Protein AF-W4S8S2-F1 (afdb_monomer)

Structure (mmCIF, N/CA/C/O backbon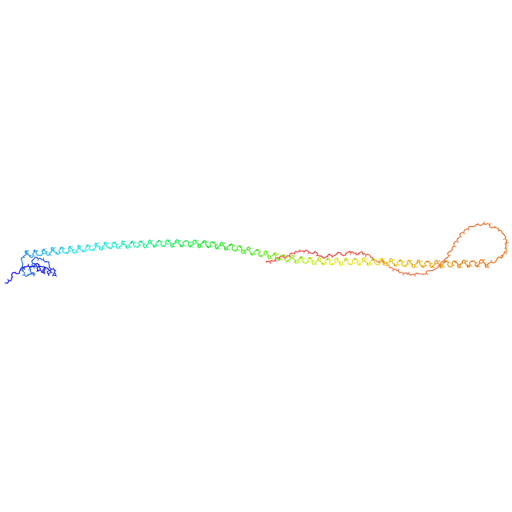e):
data_AF-W4S8S2-F1
#
_entry.id   AF-W4S8S2-F1
#
loop_
_atom_site.group_PDB
_atom_site.id
_atom_site.type_symbol
_atom_site.label_atom_id
_atom_site.label_alt_id
_atom_site.label_comp_id
_atom_site.label_asym_id
_atom_site.label_entity_id
_atom_site.label_seq_id
_atom_site.pdbx_PDB_ins_code
_atom_site.Cartn_x
_atom_site.Cartn_y
_atom_site.Cartn_z
_atom_site.occupancy
_atom_site.B_iso_or_equiv
_atom_site.auth_seq_id
_atom_site.auth_comp_id
_atom_site.auth_asym_id
_atom_site.auth_atom_id
_atom_site.pdbx_PDB_model_num
ATOM 1 N N . MET A 1 1 ? -62.530 -24.402 133.776 1.00 33.62 1 MET A N 1
ATOM 2 C CA . MET A 1 1 ? -61.976 -24.616 132.422 1.00 33.62 1 MET A CA 1
ATOM 3 C C . MET A 1 1 ? -62.414 -23.467 131.527 1.00 33.62 1 MET A C 1
ATOM 5 O O . MET A 1 1 ? -63.488 -22.922 131.748 1.00 33.62 1 MET A O 1
ATOM 9 N N . ALA A 1 2 ? -61.514 -23.018 130.655 1.00 34.41 2 ALA A N 1
ATOM 10 C CA . ALA A 1 2 ? -61.461 -21.675 130.083 1.00 34.41 2 ALA A CA 1
ATOM 11 C C . ALA A 1 2 ? -62.695 -21.259 129.261 1.00 34.41 2 ALA A C 1
ATOM 13 O O . ALA A 1 2 ? -63.230 -22.038 128.478 1.00 34.41 2 ALA A O 1
ATOM 14 N N . ARG A 1 3 ? -63.084 -19.981 129.378 1.00 45.19 3 ARG A N 1
ATOM 15 C CA . ARG A 1 3 ? -63.880 -19.296 128.353 1.00 45.19 3 ARG A CA 1
ATOM 16 C C . ARG A 1 3 ? -62.961 -19.041 127.155 1.00 45.19 3 ARG A C 1
ATOM 18 O O . ARG A 1 3 ? -62.321 -17.997 127.095 1.00 45.19 3 ARG A O 1
ATOM 25 N N . SER A 1 4 ? -62.844 -20.000 126.240 1.00 53.94 4 SER A N 1
ATOM 26 C CA . SER A 1 4 ? -62.180 -19.753 124.958 1.00 53.94 4 SER A CA 1
ATOM 27 C C . SER A 1 4 ? -63.087 -18.852 124.122 1.00 53.94 4 SER A C 1
ATOM 29 O O . SER A 1 4 ? -64.162 -19.270 123.686 1.00 53.94 4 SER A O 1
ATOM 31 N N . GLY A 1 5 ? -62.691 -17.592 123.947 1.00 61.53 5 GLY A N 1
ATOM 32 C CA . GLY A 1 5 ? -63.293 -16.731 122.937 1.00 61.53 5 GLY A CA 1
ATOM 33 C C . GLY A 1 5 ? -63.101 -17.366 121.561 1.00 61.53 5 GLY A C 1
ATOM 34 O O . GLY A 1 5 ? -62.041 -17.908 121.274 1.00 61.53 5 GLY A O 1
ATOM 35 N N . LEU A 1 6 ? -64.144 -17.345 120.739 1.00 70.62 6 LEU A N 1
ATOM 36 C CA . LEU A 1 6 ? -64.081 -17.811 119.359 1.00 70.62 6 LEU A CA 1
ATOM 37 C C . LEU A 1 6 ? -63.239 -16.818 118.541 1.00 70.62 6 LEU A C 1
ATOM 39 O O . LEU A 1 6 ? -63.617 -15.646 118.454 1.00 70.62 6 LEU A O 1
ATOM 43 N N . TYR A 1 7 ? -62.131 -17.260 117.945 1.00 77.81 7 TYR A N 1
ATOM 44 C CA . TYR A 1 7 ? -61.282 -16.400 117.117 1.00 77.81 7 TYR A CA 1
ATOM 45 C C . TYR A 1 7 ? -61.660 -16.500 115.633 1.00 77.81 7 TYR A C 1
ATOM 47 O O . TYR A 1 7 ? -62.092 -17.544 115.143 1.00 77.81 7 TYR A O 1
ATOM 55 N N . LYS A 1 8 ? -61.459 -15.405 114.888 1.00 76.31 8 LYS A N 1
ATOM 56 C CA . LYS A 1 8 ? -61.712 -15.327 113.435 1.00 76.31 8 LYS A CA 1
ATOM 57 C C . LYS A 1 8 ? -60.953 -16.414 112.650 1.00 76.31 8 LYS A C 1
ATOM 59 O O . LYS A 1 8 ? -61.497 -16.971 111.702 1.00 76.31 8 LYS A O 1
ATOM 64 N N . SER A 1 9 ? -59.751 -16.782 113.100 1.00 77.38 9 SER A N 1
ATOM 65 C CA . SER A 1 9 ? -58.921 -17.853 112.524 1.00 77.38 9 SER A CA 1
ATOM 66 C C . SER A 1 9 ? -59.546 -19.248 112.618 1.00 77.38 9 SER A C 1
ATOM 68 O O . SER A 1 9 ? -59.356 -20.069 111.721 1.00 77.38 9 SER A O 1
ATOM 70 N N . ASP A 1 10 ? -60.302 -19.525 113.683 1.00 80.31 10 ASP A N 1
ATOM 71 C CA . ASP A 1 10 ? -60.950 -20.825 113.881 1.00 80.31 10 ASP A CA 1
ATOM 72 C C . ASP A 1 10 ? -62.139 -20.966 112.926 1.00 80.31 10 ASP A C 1
ATOM 74 O O . ASP A 1 10 ? -62.288 -21.985 112.249 1.00 80.31 10 ASP A O 1
ATOM 78 N N . VAL A 1 11 ? -62.929 -19.893 112.790 1.00 78.94 11 VAL A N 1
ATOM 79 C CA . VAL A 1 11 ? -64.030 -19.789 111.818 1.00 78.94 11 VAL A CA 1
ATOM 80 C C . VAL A 1 11 ? -63.516 -19.934 110.385 1.00 78.94 11 VAL A C 1
ATOM 82 O O . VAL A 1 11 ? -64.125 -20.650 109.591 1.00 78.94 11 VAL A O 1
ATOM 85 N N . GLN A 1 12 ? -62.369 -19.327 110.071 1.00 81.00 12 GLN A N 1
ATOM 86 C CA . GLN A 1 12 ? -61.712 -19.450 108.771 1.00 81.00 12 GLN A CA 1
ATOM 87 C C . GLN A 1 12 ? -61.287 -20.897 108.480 1.00 81.00 12 GLN A C 1
ATOM 89 O O . GLN A 1 12 ? -61.665 -21.449 107.452 1.00 81.00 12 GLN A O 1
ATOM 94 N N . ARG A 1 13 ? -60.606 -21.566 109.420 1.00 79.69 13 ARG A N 1
ATOM 95 C CA . ARG A 1 13 ? -60.172 -22.966 109.259 1.00 79.69 13 ARG A CA 1
ATOM 96 C C . ARG A 1 13 ? -61.349 -23.931 109.080 1.00 79.69 13 ARG A C 1
ATOM 98 O O . ARG A 1 13 ? -61.281 -24.839 108.249 1.00 79.69 13 ARG A O 1
ATOM 105 N N . ALA A 1 14 ? -62.427 -23.741 109.842 1.00 78.44 14 ALA A N 1
ATOM 106 C CA . ALA A 1 14 ? -63.641 -24.548 109.729 1.00 78.44 14 ALA A CA 1
ATOM 107 C C . ALA A 1 14 ? -64.356 -24.327 108.386 1.00 78.44 14 ALA A C 1
ATOM 109 O O . ALA A 1 14 ? -64.776 -25.290 107.743 1.00 78.44 14 ALA A O 1
ATOM 110 N N . ARG A 1 15 ? -64.441 -23.074 107.923 1.00 79.62 15 ARG A N 1
ATOM 111 C CA . ARG A 1 15 ? -64.980 -22.716 106.603 1.00 79.62 15 ARG A CA 1
ATOM 112 C C . ARG A 1 15 ? -64.158 -23.330 105.468 1.00 79.62 15 ARG A C 1
ATOM 114 O O . ARG A 1 15 ? -64.736 -23.928 104.563 1.00 79.62 15 ARG A O 1
ATOM 121 N N . ASP A 1 16 ? -62.834 -23.222 105.529 1.00 79.25 16 ASP A N 1
ATOM 122 C CA . ASP A 1 16 ? -61.930 -23.719 104.487 1.00 79.25 16 ASP A CA 1
ATOM 123 C C . ASP A 1 16 ? -61.952 -25.257 104.423 1.00 79.25 16 ASP A C 1
ATOM 125 O O . ASP A 1 16 ? -61.969 -25.833 103.337 1.00 79.25 16 ASP A O 1
ATOM 129 N N . SER A 1 17 ? -62.085 -25.929 105.575 1.00 79.81 17 SER A N 1
ATOM 130 C CA . SER A 1 17 ? -62.281 -27.387 105.652 1.00 79.81 17 SER A CA 1
ATOM 131 C C . SER A 1 17 ? -63.615 -27.830 105.035 1.00 79.81 17 SER A C 1
ATOM 133 O O . SER A 1 17 ? -63.673 -28.831 104.319 1.00 79.81 17 SER A O 1
ATOM 135 N N . LEU A 1 18 ? -64.699 -27.076 105.262 1.00 80.00 18 LEU A N 1
ATOM 136 C CA . LEU A 1 18 ? -66.011 -27.351 104.659 1.00 80.00 18 LEU A CA 1
ATOM 137 C C . LEU A 1 18 ? -66.007 -27.125 103.142 1.00 80.00 18 LEU A C 1
ATOM 139 O O . LEU A 1 18 ? -66.531 -27.966 102.408 1.00 80.00 18 LEU A O 1
ATOM 143 N N . ARG A 1 19 ? -65.348 -26.055 102.677 1.00 80.50 19 ARG A N 1
ATOM 144 C CA . ARG A 1 19 ? -65.125 -25.779 101.250 1.00 80.50 19 ARG A CA 1
ATOM 145 C C . ARG A 1 19 ? -64.294 -26.869 100.571 1.00 80.50 19 ARG A C 1
ATOM 147 O O . ARG A 1 19 ? -64.687 -27.330 99.505 1.00 80.50 19 ARG A O 1
ATOM 154 N N . ALA A 1 20 ? -63.211 -27.335 101.196 1.00 76.44 20 ALA A N 1
ATOM 155 C CA . ALA A 1 20 ? -62.390 -28.436 100.677 1.00 76.44 20 ALA A CA 1
ATOM 156 C C . ALA A 1 20 ? -63.161 -29.769 100.591 1.00 76.44 20 ALA A C 1
ATOM 158 O O . ALA A 1 20 ? -62.872 -30.600 99.736 1.00 76.44 20 ALA A O 1
ATOM 159 N N . THR A 1 21 ? -64.181 -29.950 101.439 1.00 76.56 21 THR A N 1
ATOM 160 C CA . THR A 1 21 ? -65.088 -31.115 101.429 1.00 76.56 21 THR A CA 1
ATOM 161 C C . THR A 1 21 ? -66.291 -30.922 100.480 1.00 76.56 21 THR A C 1
ATOM 163 O O . THR A 1 21 ? -67.182 -31.768 100.428 1.00 76.56 21 THR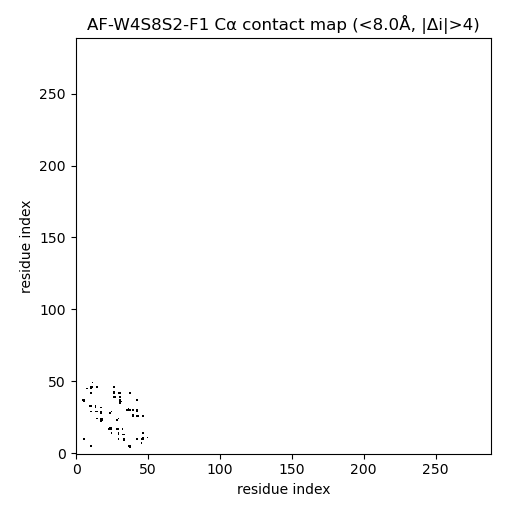 A O 1
ATOM 166 N N . GLY A 1 22 ? -66.360 -29.805 99.742 1.00 70.50 22 GLY A N 1
ATOM 167 C CA . GLY A 1 22 ? -67.425 -29.508 98.774 1.00 70.50 22 GLY A CA 1
ATOM 168 C C . GLY A 1 22 ? -68.784 -29.130 99.382 1.00 70.50 22 GLY A C 1
ATOM 169 O O . GLY A 1 22 ? -69.789 -29.133 98.674 1.00 70.50 22 GLY A O 1
ATOM 170 N N . LYS A 1 23 ? -68.854 -28.818 100.685 1.00 74.12 23 LYS A N 1
ATOM 171 C CA . LYS A 1 23 ? -70.094 -28.407 101.372 1.00 74.12 23 LYS A CA 1
ATOM 172 C C . LYS A 1 23 ? -70.160 -26.881 101.485 1.00 74.12 23 LYS A C 1
ATOM 174 O O . LYS A 1 23 ? -69.178 -26.248 101.865 1.00 74.12 23 LYS A O 1
ATOM 179 N N . ASN A 1 24 ? -71.329 -26.289 101.218 1.00 70.75 24 ASN A N 1
ATOM 180 C CA . ASN A 1 24 ? -71.513 -24.840 101.345 1.00 70.75 24 ASN A CA 1
ATOM 181 C C . ASN A 1 24 ? -71.352 -24.395 102.812 1.00 70.75 24 ASN A C 1
ATOM 183 O O . ASN A 1 24 ? -72.025 -24.950 103.689 1.00 70.75 24 ASN A O 1
ATOM 187 N N . PRO A 1 25 ? -70.493 -23.398 103.100 1.00 73.94 25 PRO A N 1
ATOM 188 C CA . PRO A 1 25 ? -70.229 -22.939 104.457 1.00 73.94 25 PRO A CA 1
ATOM 189 C C . PRO A 1 25 ? -71.396 -22.089 104.984 1.00 73.94 25 PRO A C 1
ATOM 191 O O . PRO A 1 25 ? -71.345 -20.866 105.001 1.00 73.94 25 PRO A O 1
ATOM 194 N N . SER A 1 26 ? -72.478 -22.734 105.420 1.00 77.94 26 SER A N 1
ATOM 195 C CA . SER A 1 26 ? -73.545 -22.058 106.163 1.00 77.94 26 SER A CA 1
ATOM 196 C C . SER A 1 26 ? -73.148 -21.872 107.632 1.00 77.94 26 SER A C 1
ATOM 198 O O . SER A 1 26 ? -72.334 -22.624 108.172 1.00 77.94 26 SER A O 1
ATOM 200 N N . VAL A 1 27 ? -73.746 -20.889 108.312 1.00 74.75 27 VAL A N 1
ATOM 201 C CA . VAL A 1 27 ? -73.443 -20.580 109.725 1.00 74.75 27 VAL A CA 1
ATOM 202 C C . VAL A 1 27 ? -73.592 -21.806 110.630 1.00 74.75 27 VAL A C 1
ATOM 204 O O . VAL A 1 27 ? -72.782 -22.0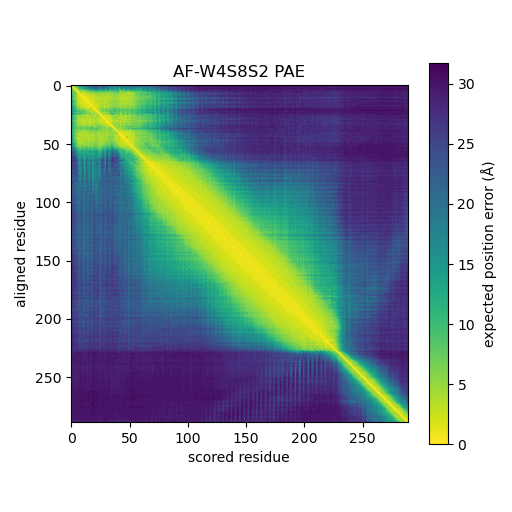20 111.530 1.00 74.75 27 VAL A O 1
ATOM 207 N N . ASP A 1 28 ? -74.605 -22.634 110.372 1.00 73.50 28 ASP A N 1
ATOM 208 C CA . ASP A 1 28 ? -74.855 -23.846 111.149 1.00 73.50 28 ASP A CA 1
ATOM 209 C C . ASP A 1 28 ? -73.848 -24.960 110.797 1.00 73.50 28 ASP A C 1
ATOM 211 O O . ASP A 1 28 ? -73.386 -25.660 111.695 1.00 73.50 28 ASP A O 1
ATOM 215 N N . ALA A 1 29 ? -73.413 -25.072 109.535 1.00 77.62 29 ALA A N 1
ATOM 216 C CA . ALA A 1 29 ? -72.375 -26.026 109.128 1.00 77.62 29 ALA A CA 1
ATOM 217 C C . ALA A 1 29 ? -71.006 -25.694 109.747 1.00 77.62 29 ALA A C 1
ATOM 219 O O . ALA A 1 29 ? -70.318 -26.580 110.256 1.00 77.62 29 ALA A O 1
ATOM 220 N N . VAL A 1 30 ? -70.638 -24.411 109.767 1.00 78.31 30 VAL A N 1
ATOM 221 C CA . VAL A 1 30 ? -69.389 -23.918 110.370 1.00 78.31 30 VAL A CA 1
ATOM 222 C C . VAL A 1 30 ? -69.421 -24.085 111.889 1.00 78.31 30 VAL A C 1
ATOM 224 O O . VAL A 1 30 ? -68.439 -24.520 112.483 1.00 78.31 30 VAL A O 1
ATOM 227 N N . ARG A 1 31 ? -70.573 -23.851 112.525 1.00 76.81 31 ARG A N 1
ATOM 228 C CA . ARG A 1 31 ? -70.773 -24.103 113.958 1.00 76.81 31 ARG A CA 1
ATOM 229 C C . ARG A 1 31 ? -70.641 -25.586 114.327 1.00 76.81 31 ARG A C 1
ATOM 231 O O . ARG A 1 31 ? -70.053 -25.894 115.362 1.00 76.81 31 ARG A O 1
ATOM 238 N N . VAL A 1 32 ? -71.153 -26.499 113.497 1.00 77.69 32 VAL A N 1
ATOM 239 C CA . VAL A 1 32 ? -70.985 -27.952 113.693 1.00 77.69 32 VAL A CA 1
ATOM 240 C C . VAL A 1 32 ? -69.515 -28.354 113.545 1.00 77.69 32 VAL A C 1
ATOM 242 O O . VAL A 1 32 ? -69.003 -29.089 114.386 1.00 77.69 32 VAL A O 1
ATOM 245 N N . ALA A 1 33 ? -68.812 -27.817 112.544 1.00 75.69 33 ALA A N 1
ATOM 246 C CA . ALA A 1 33 ? -67.380 -28.057 112.344 1.00 75.69 33 ALA A CA 1
ATOM 247 C C . ALA A 1 33 ? -66.503 -27.505 113.489 1.00 75.69 33 ALA A C 1
ATOM 249 O O . ALA A 1 33 ? -65.442 -28.054 113.769 1.00 75.69 33 ALA A O 1
ATOM 250 N N . LEU A 1 34 ? -66.970 -26.464 114.188 1.00 75.38 34 LEU A N 1
ATOM 251 C CA . LEU A 1 34 ? -66.343 -25.877 115.38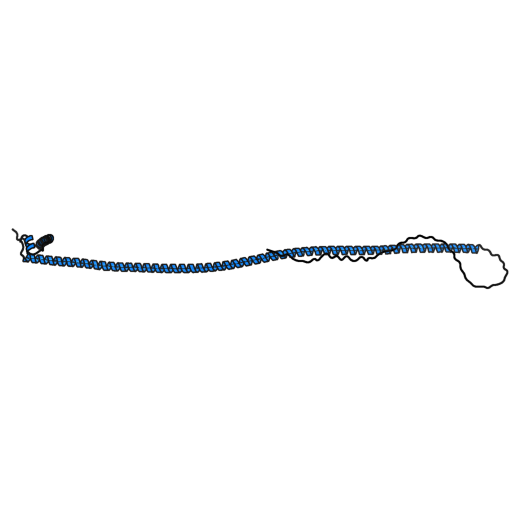2 1.00 75.38 34 LEU A CA 1
ATOM 252 C C . LEU A 1 34 ? -66.769 -26.555 116.700 1.00 75.38 34 LEU A C 1
ATOM 254 O O . LEU A 1 34 ? -66.467 -26.056 117.786 1.00 75.38 34 LEU A O 1
ATOM 258 N N . GLY A 1 35 ? -67.501 -27.672 116.640 1.00 75.56 35 GLY A N 1
ATOM 259 C CA . GLY A 1 35 ? -67.920 -28.420 117.829 1.00 75.56 35 GLY A CA 1
ATOM 260 C C . GLY A 1 35 ? -69.027 -27.739 118.642 1.00 75.56 35 GLY A C 1
ATOM 261 O O . GLY A 1 35 ? -69.018 -27.808 119.867 1.00 75.56 35 GLY A O 1
ATOM 262 N N . ASN A 1 36 ? -69.982 -27.072 117.977 1.00 73.31 36 ASN A N 1
ATOM 263 C CA . ASN A 1 36 ? -71.091 -26.316 118.584 1.00 73.31 36 ASN A CA 1
ATOM 264 C C . ASN A 1 36 ? -70.672 -25.114 119.447 1.00 73.31 36 ASN A C 1
ATOM 266 O O . ASN A 1 36 ? -71.461 -24.626 120.259 1.00 73.31 36 ASN A O 1
ATOM 270 N N . THR A 1 37 ? -69.464 -24.596 119.236 1.00 66.81 37 THR A N 1
ATOM 271 C CA . THR A 1 37 ? -68.944 -23.428 119.950 1.00 66.81 37 THR A CA 1
ATOM 272 C C . THR A 1 37 ? -69.150 -22.139 119.147 1.00 66.81 37 THR A C 1
ATOM 274 O O . THR A 1 37 ? -69.083 -22.131 117.920 1.00 66.81 37 THR A O 1
ATOM 277 N N . GLY A 1 38 ? -69.437 -21.037 119.849 1.00 67.31 38 GLY A N 1
ATOM 278 C CA . GLY A 1 38 ? -69.713 -19.727 119.249 1.00 67.31 38 GLY A CA 1
ATOM 279 C C . GLY A 1 38 ? -71.201 -19.440 119.015 1.00 67.31 38 GLY A C 1
ATOM 280 O O . GLY A 1 38 ? -71.998 -20.321 118.692 1.00 67.31 38 GLY A O 1
ATOM 281 N N . SER A 1 39 ? -71.597 -18.178 119.191 1.00 72.88 39 SER A N 1
ATOM 282 C CA . SER A 1 39 ? -72.956 -17.732 118.880 1.00 72.88 39 SER A CA 1
ATOM 283 C C . SER A 1 39 ? -73.138 -17.607 117.363 1.00 72.88 39 SER A C 1
ATOM 285 O O . SER A 1 39 ? -72.230 -17.206 116.630 1.00 72.88 39 SER A O 1
ATOM 287 N N . LYS A 1 40 ? -74.349 -17.920 116.886 1.00 74.19 40 LYS A N 1
ATOM 288 C CA . LYS A 1 40 ? -74.725 -17.837 115.464 1.00 74.19 40 LYS A CA 1
ATOM 289 C C . LYS A 1 40 ? -74.440 -16.446 114.872 1.00 74.19 40 LYS A C 1
ATOM 291 O O . LYS A 1 40 ? -74.020 -16.339 113.727 1.00 74.19 40 LYS A O 1
ATOM 296 N N . THR A 1 41 ? -74.594 -15.391 115.673 1.00 74.56 41 THR A N 1
ATOM 297 C CA . THR A 1 41 ? -74.328 -13.996 115.290 1.00 74.56 41 THR A CA 1
ATOM 298 C C . THR A 1 41 ? -72.838 -13.691 115.135 1.00 74.56 41 THR A C 1
ATOM 300 O O . THR A 1 41 ? -72.455 -13.022 114.179 1.00 74.56 41 THR A O 1
ATOM 303 N N . THR A 1 42 ? -71.979 -14.211 116.017 1.00 76.38 42 THR A N 1
ATOM 304 C CA . THR A 1 42 ? -70.524 -14.011 115.931 1.00 76.38 42 THR A CA 1
ATOM 305 C C . THR A 1 42 ? -69.914 -14.799 114.770 1.00 76.38 42 THR A C 1
ATOM 307 O O . THR A 1 42 ? -69.064 -14.263 114.063 1.00 76.38 42 THR A O 1
ATOM 310 N N . ILE A 1 43 ? -70.389 -16.024 114.514 1.00 78.75 43 ILE A N 1
ATOM 311 C CA . ILE A 1 43 ? -69.963 -16.836 113.360 1.00 78.75 43 ILE A CA 1
ATOM 312 C C . ILE A 1 43 ? -70.416 -16.185 112.047 1.00 78.75 43 ILE A C 1
ATOM 314 O O . ILE A 1 43 ? -69.610 -16.055 111.134 1.00 78.75 43 ILE A O 1
ATOM 318 N N . HIS A 1 44 ? -71.666 -15.714 111.956 1.00 79.44 44 HIS A N 1
ATOM 319 C CA . HIS A 1 44 ? -72.157 -15.003 110.769 1.00 79.44 44 HIS A CA 1
ATOM 320 C C . HIS A 1 44 ? -71.379 -13.706 110.510 1.00 79.44 44 HIS A C 1
ATOM 322 O O . HIS A 1 44 ? -71.072 -13.394 109.364 1.00 79.44 44 HIS A O 1
ATOM 328 N N . ARG A 1 45 ? -71.035 -12.951 111.563 1.00 79.94 45 ARG A N 1
ATOM 329 C CA . ARG A 1 45 ? -70.205 -11.747 111.433 1.00 79.94 45 ARG A CA 1
ATOM 330 C C . ARG A 1 45 ? -68.826 -12.083 110.858 1.00 79.94 45 ARG A C 1
ATOM 332 O O . ARG A 1 45 ? -68.436 -11.481 109.868 1.00 79.94 45 ARG A O 1
ATOM 339 N N . TYR A 1 46 ? -68.127 -13.069 111.426 1.00 80.19 46 TYR A N 1
ATOM 340 C CA . TYR A 1 46 ? -66.797 -13.453 110.942 1.00 80.19 46 TYR A CA 1
ATOM 341 C C . TYR A 1 46 ? -66.816 -14.116 109.558 1.00 80.19 46 TYR A C 1
ATOM 343 O O . TYR A 1 46 ? -65.894 -13.888 108.784 1.00 80.19 46 TYR A O 1
ATOM 351 N N . LEU A 1 47 ? -67.852 -14.888 109.207 1.00 78.75 47 LEU A N 1
ATOM 352 C CA . LEU A 1 47 ? -68.012 -15.429 107.851 1.00 78.75 47 LEU A CA 1
ATOM 353 C C . LEU A 1 47 ? -68.209 -14.320 106.818 1.00 78.75 47 LEU A C 1
ATOM 355 O O . LEU A 1 47 ? -67.548 -14.345 105.786 1.00 78.75 47 LEU A O 1
ATOM 359 N N . ARG A 1 48 ? -69.045 -13.323 107.130 1.00 78.88 48 ARG A N 1
ATOM 360 C CA . ARG A 1 48 ? -69.264 -12.163 106.262 1.00 78.88 48 ARG A CA 1
ATOM 361 C C . ARG A 1 48 ? -67.994 -11.325 106.088 1.00 78.88 48 ARG A C 1
ATOM 363 O O . ARG A 1 48 ? -67.659 -10.975 104.966 1.00 78.88 48 ARG A O 1
ATOM 370 N N . GLU A 1 49 ? -67.252 -11.069 107.166 1.00 80.12 49 GLU A N 1
ATOM 371 C CA . GLU A 1 49 ? -65.959 -10.366 107.096 1.00 80.12 49 GLU A CA 1
ATOM 372 C C . GLU A 1 49 ? -64.929 -11.127 106.237 1.00 80.12 49 GLU A C 1
ATOM 374 O O . GLU A 1 49 ? -64.194 -10.514 105.470 1.00 80.12 49 GLU A O 1
ATOM 379 N N . LEU A 1 50 ? -64.880 -12.462 106.328 1.00 78.50 50 LEU A N 1
ATOM 380 C CA . LEU A 1 50 ? -63.967 -13.286 105.526 1.00 78.50 50 LEU A CA 1
ATOM 381 C C . LEU A 1 50 ? -64.401 -13.413 104.051 1.00 78.50 50 LEU A C 1
ATOM 383 O O . LEU A 1 50 ? -63.553 -13.602 103.181 1.00 78.50 50 LEU A O 1
ATOM 387 N N . GLU A 1 51 ? -65.702 -13.352 103.757 1.00 73.75 51 GLU A N 1
ATOM 388 C CA . GLU A 1 51 ? -66.235 -13.287 102.386 1.00 73.75 51 GLU A CA 1
ATOM 389 C C . GLU A 1 51 ? -65.956 -11.923 101.736 1.00 73.75 51 GLU A C 1
ATOM 391 O O . GLU A 1 51 ? -65.569 -11.868 100.568 1.00 73.75 51 GLU A O 1
ATOM 396 N N . GLU A 1 52 ? -66.087 -10.832 102.495 1.00 74.38 52 GLU A N 1
ATOM 397 C CA . GLU A 1 52 ? -65.755 -9.474 102.049 1.00 74.38 52 GLU A CA 1
ATOM 398 C C . GLU A 1 52 ? -64.239 -9.327 101.781 1.00 74.38 52 GLU A C 1
ATOM 400 O O . GLU A 1 52 ? -63.856 -8.784 100.743 1.00 74.38 52 GLU A O 1
ATOM 405 N N . GLU A 1 53 ? -63.371 -9.894 102.631 1.00 70.19 53 GLU A N 1
ATOM 406 C CA . GLU A 1 53 ? -61.907 -9.921 102.430 1.00 70.19 53 GLU A CA 1
ATOM 407 C C . GLU A 1 53 ? -61.476 -10.783 101.223 1.00 70.19 53 GLU A C 1
ATOM 409 O O . GLU A 1 53 ? -60.580 -10.394 100.468 1.00 70.19 53 GLU A O 1
ATOM 414 N N . GLU A 1 54 ? -62.119 -11.933 100.982 1.00 67.25 54 GLU A N 1
ATOM 415 C CA . GLU A 1 54 ? -61.846 -12.767 99.800 1.00 67.25 54 GLU A CA 1
ATOM 416 C C . GLU A 1 54 ? -62.350 -12.136 98.498 1.00 67.25 54 GLU A C 1
ATOM 418 O O . GLU A 1 54 ? -61.633 -12.161 97.496 1.00 67.25 54 GLU A O 1
ATOM 423 N N . GLY A 1 55 ? -63.547 -11.542 98.500 1.00 61.56 55 GLY A N 1
ATOM 424 C CA . GLY A 1 55 ? -64.095 -10.830 97.342 1.00 61.56 55 GLY A CA 1
ATOM 425 C C . GLY A 1 55 ? -63.230 -9.633 96.938 1.00 61.56 55 GLY A C 1
ATOM 426 O O . GLY A 1 55 ? -62.961 -9.430 95.751 1.00 61.56 55 GLY A O 1
ATOM 427 N N . GLN A 1 56 ? -62.707 -8.895 97.921 1.00 62.81 56 GLN A N 1
ATOM 428 C CA . GLN A 1 56 ? -61.745 -7.812 97.697 1.00 62.81 56 GLN A CA 1
ATOM 429 C C . GLN A 1 56 ? -60.377 -8.335 97.229 1.00 62.81 56 GLN A C 1
ATOM 431 O O . GLN A 1 56 ? -59.778 -7.756 96.322 1.00 62.81 56 GLN A O 1
ATOM 436 N N . GLY A 1 57 ? -59.893 -9.455 97.776 1.00 61.12 57 GLY A N 1
ATOM 437 C CA . GLY A 1 57 ? -58.625 -10.072 97.376 1.00 61.12 57 GLY A CA 1
ATOM 438 C C . GLY A 1 57 ? -58.630 -10.664 95.960 1.00 61.12 57 GLY A C 1
ATOM 439 O O . GLY A 1 57 ? -57.625 -10.571 95.254 1.00 61.12 57 GLY A O 1
ATOM 440 N N . VAL A 1 58 ? -59.747 -11.250 95.513 1.00 61.94 58 VAL A N 1
ATOM 441 C CA . VAL A 1 58 ? -59.911 -11.761 94.138 1.00 61.94 58 VAL A CA 1
ATOM 442 C C . VAL A 1 58 ? -60.082 -10.606 93.149 1.00 61.94 58 VAL A C 1
ATOM 444 O O . VAL A 1 58 ? -59.436 -10.616 92.104 1.00 61.94 58 VAL A O 1
ATOM 447 N N . GLY A 1 59 ? -60.855 -9.572 93.500 1.00 65.25 59 GLY A N 1
ATOM 448 C CA . GLY A 1 59 ? -60.975 -8.350 92.697 1.00 65.25 59 GLY A CA 1
ATOM 449 C C . GLY A 1 59 ? -59.642 -7.615 92.523 1.00 65.25 59 GLY A C 1
ATOM 450 O O . GLY A 1 59 ? -59.302 -7.220 91.411 1.00 65.25 59 GLY A O 1
ATOM 451 N N . ALA A 1 60 ? -58.834 -7.513 93.583 1.00 66.75 60 ALA A N 1
ATOM 452 C CA . ALA A 1 60 ? -57.498 -6.921 93.513 1.00 66.75 60 ALA A CA 1
ATOM 453 C C . ALA A 1 60 ? -56.527 -7.753 92.656 1.00 66.75 60 ALA A C 1
ATOM 455 O O . ALA A 1 60 ? -55.763 -7.191 91.878 1.00 66.75 60 ALA A O 1
ATOM 456 N N . LYS A 1 61 ? -56.568 -9.091 92.742 1.00 66.81 61 LYS A N 1
ATOM 457 C CA . LYS A 1 61 ? -55.739 -9.972 91.896 1.00 66.81 61 LYS A CA 1
ATOM 458 C C . LYS A 1 61 ? -56.137 -9.922 90.420 1.00 66.81 61 LYS A C 1
ATOM 460 O O . LYS A 1 61 ? -55.250 -9.919 89.572 1.00 66.81 61 LYS A O 1
ATOM 465 N N . MET A 1 62 ? -57.435 -9.856 90.113 1.00 70.56 62 MET A N 1
ATOM 466 C CA . MET A 1 62 ? -57.917 -9.669 88.739 1.00 70.56 62 MET A CA 1
ATOM 467 C C . MET A 1 62 ? -57.526 -8.290 88.200 1.00 70.56 62 MET A C 1
ATOM 469 O O . MET A 1 62 ? -56.965 -8.219 87.117 1.00 70.56 62 MET A O 1
ATOM 473 N N . ALA A 1 63 ? -57.674 -7.220 88.989 1.00 73.19 63 ALA A N 1
ATOM 474 C CA . ALA A 1 63 ? -57.235 -5.880 88.592 1.00 73.19 63 ALA A CA 1
ATOM 475 C C . ALA A 1 63 ? -55.715 -5.791 88.342 1.00 73.19 63 ALA A C 1
ATOM 477 O O . ALA A 1 63 ? -55.278 -5.107 87.421 1.00 73.19 63 ALA A O 1
ATOM 478 N N . VAL A 1 64 ? -54.898 -6.502 89.131 1.00 75.94 64 VAL A N 1
ATOM 479 C CA . VAL A 1 64 ? -53.445 -6.605 88.901 1.00 75.94 64 VAL A CA 1
ATOM 480 C C . VAL A 1 64 ? -53.132 -7.416 87.638 1.00 75.94 64 VAL A C 1
ATOM 482 O O . VAL A 1 64 ? -52.234 -7.042 86.888 1.00 75.94 64 VAL A O 1
ATOM 485 N N . SER A 1 65 ? -53.869 -8.499 87.373 1.00 80.19 65 SER A N 1
ATOM 486 C CA . SER A 1 65 ? -53.724 -9.295 86.145 1.00 80.19 65 SER A CA 1
ATOM 487 C C . SER A 1 65 ? -54.101 -8.496 84.895 1.00 80.19 65 SER A C 1
ATOM 489 O O . SER A 1 65 ? -53.348 -8.516 83.921 1.00 80.19 65 SER A O 1
ATOM 491 N N . ASP A 1 66 ? -55.207 -7.752 84.941 1.00 82.12 66 ASP A N 1
ATOM 492 C CA . ASP A 1 66 ? -55.652 -6.878 83.852 1.00 82.12 66 ASP A CA 1
ATOM 493 C C . ASP A 1 66 ? -54.637 -5.752 83.617 1.00 82.12 66 ASP A C 1
ATOM 495 O O . ASP A 1 66 ? -54.218 -5.528 82.486 1.00 82.12 66 ASP A O 1
ATOM 499 N N . ALA A 1 67 ? -54.140 -5.102 84.677 1.00 81.25 67 ALA A N 1
ATOM 500 C CA . ALA A 1 67 ? -53.114 -4.062 84.560 1.00 81.25 67 ALA A CA 1
ATOM 501 C C . ALA A 1 67 ? -51.795 -4.580 83.949 1.00 81.25 67 ALA A C 1
ATOM 503 O O . ALA A 1 67 ? -51.146 -3.862 83.183 1.00 81.25 67 ALA A O 1
ATOM 504 N N . LEU A 1 68 ? -51.396 -5.820 84.259 1.00 85.69 68 LEU A N 1
ATOM 505 C CA . LEU A 1 68 ? -50.229 -6.466 83.649 1.00 85.69 68 LEU A CA 1
ATOM 506 C C . LEU A 1 68 ? -50.474 -6.826 82.181 1.00 85.69 68 LEU A C 1
ATOM 508 O O . LEU A 1 68 ? -49.598 -6.579 81.354 1.00 85.69 68 LEU A O 1
ATOM 512 N N . GLN A 1 69 ? -51.645 -7.368 81.837 1.00 87.56 69 GLN A N 1
ATOM 513 C CA . GLN A 1 69 ? -52.012 -7.647 80.443 1.00 87.56 69 GLN A CA 1
ATOM 514 C C . GLN A 1 69 ? -52.024 -6.372 79.598 1.00 87.56 69 GLN A C 1
ATOM 516 O O . GLN A 1 69 ? -51.488 -6.366 78.494 1.00 87.56 69 GLN A O 1
ATOM 521 N N . ASP A 1 70 ? -52.547 -5.280 80.144 1.00 89.38 70 ASP A N 1
ATOM 522 C CA . ASP A 1 70 ? -52.632 -3.981 79.480 1.00 89.38 70 ASP A CA 1
ATOM 523 C C . ASP A 1 70 ? -51.238 -3.345 79.278 1.00 89.38 70 ASP A C 1
ATOM 525 O O . ASP A 1 70 ? -50.945 -2.736 78.246 1.00 89.38 70 ASP A O 1
ATOM 529 N N . LEU A 1 71 ? -50.319 -3.532 80.237 1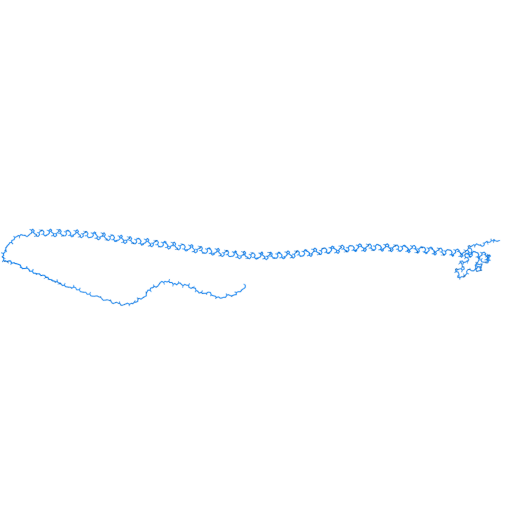.00 90.94 71 LEU A N 1
ATOM 530 C CA . LEU A 1 71 ? -48.912 -3.139 80.094 1.00 90.94 71 LEU A CA 1
ATOM 531 C C . LEU A 1 71 ? -48.190 -3.979 79.028 1.00 90.94 71 LEU A C 1
ATOM 533 O O . LEU A 1 71 ? -47.457 -3.428 78.208 1.00 90.94 71 LEU A O 1
ATOM 537 N N . VAL A 1 72 ? -48.402 -5.298 79.027 1.00 92.69 72 VAL A N 1
ATOM 538 C CA . VAL A 1 72 ? -47.818 -6.215 78.036 1.00 92.69 72 VAL A CA 1
ATOM 539 C C . VAL A 1 72 ? -48.356 -5.917 76.636 1.00 92.69 72 VAL 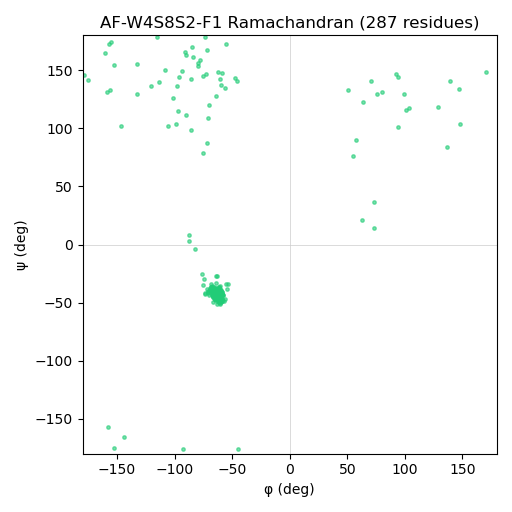A C 1
ATOM 541 O O . VAL A 1 72 ? -47.572 -5.914 75.691 1.00 92.69 72 VAL A O 1
ATOM 544 N N . ALA A 1 73 ? -49.644 -5.597 76.492 1.00 91.81 73 ALA A N 1
ATOM 545 C CA . ALA A 1 73 ? -50.242 -5.195 75.220 1.00 91.81 73 ALA A CA 1
ATOM 546 C C . ALA A 1 73 ? -49.608 -3.904 74.677 1.00 91.81 73 ALA A C 1
ATOM 548 O O . ALA A 1 73 ? -49.157 -3.881 73.533 1.00 91.81 73 ALA A O 1
ATOM 549 N N . ARG A 1 74 ? -49.465 -2.866 75.516 1.00 92.06 74 ARG A N 1
ATOM 550 C CA . ARG A 1 74 ? -48.769 -1.621 75.137 1.00 92.06 74 ARG A CA 1
ATOM 551 C C . ARG A 1 74 ? -47.302 -1.853 74.771 1.00 92.06 74 ARG A C 1
ATOM 553 O O . ARG A 1 74 ? -46.803 -1.236 73.833 1.00 92.06 74 ARG A O 1
ATOM 560 N N . LEU A 1 75 ? -46.604 -2.732 75.495 1.00 94.06 75 LEU A N 1
ATOM 561 C CA . LEU A 1 75 ? -45.219 -3.092 75.184 1.00 94.06 75 LEU A CA 1
ATOM 562 C C . LEU A 1 75 ? -45.129 -3.837 73.846 1.00 94.06 75 LEU A C 1
ATOM 564 O O . LEU A 1 75 ? -44.248 -3.536 73.047 1.00 94.06 75 LEU A O 1
ATOM 568 N N . ALA A 1 76 ? -46.040 -4.777 73.590 1.00 94.00 76 ALA A N 1
ATOM 569 C CA . ALA A 1 76 ? -46.103 -5.519 72.337 1.00 94.00 76 ALA A CA 1
ATOM 570 C C . ALA A 1 76 ? -46.390 -4.591 71.152 1.00 94.00 76 ALA A C 1
ATOM 572 O O . ALA A 1 76 ? -45.702 -4.682 70.143 1.00 94.00 76 ALA A O 1
ATOM 573 N N . GLU A 1 77 ? -47.337 -3.662 71.290 1.00 93.88 77 GLU A N 1
ATOM 574 C CA . GLU A 1 77 ? -47.663 -2.676 70.255 1.00 93.88 77 GLU A CA 1
ATOM 575 C C . GLU A 1 77 ? -46.496 -1.715 70.000 1.00 93.88 77 GLU A C 1
ATOM 577 O O . GLU A 1 77 ? -46.147 -1.444 68.850 1.00 93.88 77 GLU A O 1
ATOM 582 N N . ARG A 1 78 ? -45.811 -1.271 71.062 1.00 93.12 78 ARG A N 1
ATOM 583 C CA . ARG A 1 78 ? -44.601 -0.455 70.928 1.00 93.12 78 ARG A CA 1
ATOM 584 C C . ARG A 1 78 ? -43.473 -1.211 70.228 1.00 93.12 78 ARG A C 1
ATOM 586 O O . ARG A 1 78 ? -42.834 -0.647 69.345 1.00 93.12 78 ARG A O 1
ATOM 593 N N . LEU A 1 79 ? -43.253 -2.473 70.594 1.00 95.88 79 LEU A N 1
ATOM 594 C CA . LEU A 1 79 ? -42.236 -3.328 69.987 1.00 95.88 79 LEU A CA 1
ATOM 595 C C . LEU A 1 79 ? -42.566 -3.647 68.524 1.00 95.88 79 LEU A C 1
ATOM 597 O O . LEU A 1 79 ? -41.659 -3.675 67.698 1.00 95.88 79 LEU A O 1
ATOM 601 N N . HIS A 1 80 ? -43.845 -3.831 68.186 1.00 95.25 80 HIS A N 1
ATOM 602 C CA . HIS A 1 80 ? -44.288 -4.012 66.803 1.00 95.25 80 HIS A CA 1
ATOM 603 C C . HIS A 1 80 ? -44.041 -2.748 65.979 1.00 95.25 80 HIS A C 1
ATOM 605 O O . HIS A 1 80 ? -43.411 -2.824 64.932 1.00 95.25 80 HIS A O 1
ATOM 611 N N . GLY A 1 81 ? -44.419 -1.576 66.499 1.00 94.56 81 GLY A N 1
ATOM 612 C CA . GLY A 1 81 ? -44.147 -0.301 65.836 1.00 94.56 81 GLY A CA 1
ATOM 613 C C . GLY A 1 81 ? -42.650 -0.041 65.639 1.00 94.56 81 GLY A C 1
ATOM 614 O O . GLY A 1 81 ? -42.231 0.398 64.571 1.00 94.56 81 GLY A O 1
ATOM 615 N N . GLU A 1 82 ? -41.811 -0.353 66.630 1.00 94.31 82 GLU A N 1
ATOM 616 C CA . GLU A 1 82 ? -40.354 -0.251 66.491 1.00 94.31 82 GLU A CA 1
ATOM 617 C C . GLU A 1 82 ? -39.812 -1.244 65.451 1.00 94.31 82 GLU A C 1
ATOM 619 O O . GLU A 1 82 ? -39.030 -0.846 64.584 1.00 94.31 82 GLU A O 1
ATOM 624 N N . ALA A 1 83 ? -40.277 -2.497 65.453 1.00 95.00 83 ALA A N 1
ATOM 625 C CA . ALA A 1 83 ? -39.914 -3.483 64.437 1.00 95.00 83 ALA A CA 1
ATOM 626 C C . ALA A 1 83 ? -40.321 -3.027 63.024 1.00 95.00 83 ALA A C 1
ATOM 628 O O . ALA A 1 83 ? -39.492 -3.068 62.114 1.00 95.00 83 ALA A O 1
ATOM 629 N N . ASP A 1 84 ? -41.537 -2.508 62.851 1.00 96.25 84 ASP A N 1
ATOM 630 C CA . ASP A 1 84 ? -42.034 -1.987 61.576 1.00 96.25 84 ASP A CA 1
ATOM 631 C C . ASP A 1 84 ? -41.196 -0.803 61.087 1.00 96.25 84 ASP A C 1
ATOM 633 O O . ASP A 1 84 ? -40.846 -0.735 59.907 1.00 96.25 84 ASP A O 1
ATOM 637 N N . THR A 1 85 ? -40.788 0.105 61.982 1.00 96.00 85 THR A N 1
ATOM 638 C CA . THR A 1 85 ? -39.899 1.214 61.599 1.00 96.00 85 THR A CA 1
ATOM 639 C C . THR A 1 85 ? -38.521 0.726 61.156 1.00 96.00 85 THR A C 1
ATOM 641 O O . THR A 1 85 ? -37.980 1.243 60.177 1.00 96.00 85 THR A O 1
ATOM 644 N N . VAL A 1 86 ? -37.958 -0.288 61.819 1.00 96.62 86 VAL A N 1
ATOM 645 C CA . VAL A 1 86 ? -36.674 -0.887 61.427 1.00 96.62 86 VAL A CA 1
ATOM 646 C C . VAL A 1 86 ? -36.799 -1.587 60.075 1.00 96.62 86 VAL A C 1
ATOM 648 O O . VAL A 1 86 ? -35.935 -1.406 59.214 1.00 96.62 86 VAL A O 1
ATOM 651 N N . VAL A 1 87 ? -37.883 -2.333 59.851 1.00 97.25 87 VAL A N 1
ATOM 652 C CA . VAL A 1 87 ? -38.163 -2.993 58.569 1.00 97.25 87 VAL A CA 1
ATOM 653 C C . VAL A 1 87 ? -38.335 -1.960 57.457 1.00 97.25 87 VAL A C 1
ATOM 655 O O . VAL A 1 87 ? -37.695 -2.090 56.415 1.00 97.25 87 VAL A O 1
ATOM 658 N N . ALA A 1 88 ? -39.113 -0.899 57.679 1.00 96.62 88 ALA A N 1
ATOM 659 C CA . ALA A 1 88 ? -39.305 0.171 56.704 1.00 96.62 88 ALA A CA 1
ATOM 660 C C . ALA A 1 88 ? -37.985 0.887 56.368 1.00 96.62 88 ALA A C 1
ATOM 662 O O . ALA A 1 88 ? -37.688 1.132 55.199 1.00 96.62 88 ALA A O 1
ATOM 663 N N . GLN A 1 89 ? -37.142 1.168 57.369 1.00 96.69 89 GLN A N 1
ATOM 664 C CA . GLN A 1 89 ? -35.814 1.750 57.148 1.00 96.69 89 GLN A CA 1
ATOM 665 C C . GLN A 1 89 ? -34.887 0.804 56.375 1.00 96.69 89 GLN A C 1
ATOM 667 O O . GLN A 1 89 ? -34.158 1.251 55.487 1.00 96.69 89 GLN A O 1
ATOM 672 N N . ALA A 1 90 ? -34.906 -0.495 56.683 1.00 96.25 90 ALA A N 1
ATOM 673 C CA . ALA A 1 90 ? -34.127 -1.494 55.959 1.00 96.25 90 ALA A CA 1
ATOM 674 C C . ALA A 1 90 ? -34.591 -1.620 54.498 1.00 96.25 90 ALA A C 1
ATOM 676 O O . ALA A 1 90 ? -33.756 -1.626 53.593 1.00 96.25 90 ALA A O 1
ATOM 677 N N . GLN A 1 91 ? -35.905 -1.634 54.258 1.00 97.44 91 GLN A N 1
ATOM 678 C CA . GLN A 1 91 ? -36.492 -1.643 52.917 1.00 97.44 91 GLN A CA 1
ATOM 679 C C . GLN A 1 91 ? -36.127 -0.381 52.131 1.00 97.44 91 GLN A C 1
ATOM 681 O O . GLN A 1 91 ? -35.703 -0.493 50.985 1.00 97.44 91 GLN A O 1
ATOM 686 N N . ALA A 1 92 ? -36.210 0.803 52.745 1.00 97.12 92 ALA A N 1
ATOM 687 C CA . ALA A 1 92 ? -35.829 2.060 52.101 1.00 97.12 92 ALA A CA 1
ATOM 688 C C . ALA A 1 92 ? -34.339 2.083 51.721 1.00 97.12 92 ALA A C 1
ATOM 690 O O . ALA A 1 92 ? -33.991 2.450 50.599 1.00 97.12 92 ALA A O 1
ATOM 691 N N . ARG A 1 93 ? -33.449 1.629 52.618 1.00 97.38 93 ARG A N 1
ATOM 692 C CA . ARG A 1 93 ? -32.009 1.501 52.323 1.00 97.38 93 ARG A CA 1
ATOM 693 C C . ARG A 1 93 ? -31.752 0.517 51.187 1.00 97.38 93 ARG A C 1
ATOM 695 O O . ARG A 1 93 ? -30.955 0.813 50.304 1.00 97.38 93 ARG A O 1
ATOM 702 N N . PHE A 1 94 ? -32.430 -0.628 51.193 1.00 97.25 94 PHE A N 1
ATOM 703 C CA . PHE A 1 94 ? -32.291 -1.630 50.142 1.00 97.25 94 PHE A CA 1
ATOM 704 C C . PHE A 1 94 ? -32.797 -1.116 48.789 1.00 97.25 94 PHE A C 1
ATOM 706 O O . PHE A 1 94 ? -32.119 -1.287 47.781 1.00 97.25 94 PHE A O 1
ATOM 713 N N . GLN A 1 95 ? -33.938 -0.424 48.758 1.00 97.75 95 GLN A N 1
ATOM 714 C CA . GLN A 1 95 ? -34.457 0.202 47.541 1.00 97.75 95 GLN A CA 1
ATOM 715 C C . GLN A 1 95 ? -33.504 1.273 47.000 1.00 97.75 95 GLN A C 1
ATOM 717 O O . GLN A 1 95 ? -33.241 1.285 45.800 1.00 97.75 95 GLN A O 1
ATOM 722 N N . ALA A 1 96 ? -32.935 2.116 47.866 1.00 97.44 96 ALA A N 1
ATOM 723 C CA . ALA A 1 96 ? -31.936 3.106 47.463 1.00 97.44 96 ALA A CA 1
ATOM 724 C C . ALA A 1 96 ? -30.677 2.440 46.879 1.00 97.44 96 ALA A C 1
ATOM 726 O O . ALA A 1 96 ? -30.210 2.834 45.813 1.00 97.44 96 ALA A O 1
ATOM 727 N N . GLN A 1 97 ? -30.175 1.379 47.521 1.00 97.81 97 GLN A N 1
ATOM 728 C CA . GLN A 1 97 ? -29.041 0.606 47.008 1.00 97.81 97 GLN A CA 1
ATOM 729 C C . GLN A 1 97 ? -29.356 -0.061 45.667 1.00 97.81 97 GLN A C 1
ATOM 731 O O . GLN A 1 97 ? -28.513 -0.055 44.775 1.00 97.81 97 GLN A O 1
ATOM 736 N N . LEU A 1 98 ? -30.556 -0.622 45.492 1.00 98.06 98 LEU A N 1
ATOM 737 C CA . LEU A 1 98 ? -30.970 -1.189 44.210 1.00 98.06 98 LEU A CA 1
ATOM 738 C C . LEU A 1 98 ? -31.003 -0.121 43.119 1.00 98.06 98 LEU A C 1
ATOM 740 O O . LEU A 1 98 ? -30.466 -0.367 42.046 1.00 98.06 98 LEU A O 1
ATOM 744 N N . GLN A 1 99 ? -31.563 1.057 43.401 1.00 97.75 99 GLN A N 1
ATOM 745 C CA . GLN A 1 99 ? -31.614 2.167 42.448 1.00 97.75 99 GLN A CA 1
ATOM 746 C C . GLN A 1 99 ? -30.212 2.628 42.033 1.00 97.75 99 GLN A C 1
ATOM 748 O O . GLN A 1 99 ? -29.931 2.747 40.840 1.00 97.75 99 GLN A O 1
ATOM 753 N N . GLU A 1 100 ? -29.305 2.812 42.993 1.00 98.12 100 GLU A N 1
ATOM 754 C CA . GLU A 1 100 ? -27.906 3.167 42.727 1.00 98.12 100 GLU A CA 1
ATOM 755 C C . GLU A 1 100 ? -27.203 2.096 41.875 1.00 98.12 100 GLU A C 1
ATOM 757 O O . GLU A 1 100 ? -26.530 2.396 40.884 1.00 98.12 100 GLU A O 1
ATOM 762 N N . ARG A 1 101 ? -27.403 0.813 42.202 1.00 97.50 101 ARG A N 1
ATOM 763 C CA . ARG A 1 101 ? -26.837 -0.305 41.432 1.00 97.50 101 ARG A CA 1
ATOM 764 C C . ARG A 1 101 ? -27.420 -0.392 40.025 1.00 97.50 101 ARG A C 1
ATOM 766 O O . ARG A 1 101 ? -26.676 -0.658 39.087 1.00 97.50 101 ARG A O 1
ATOM 773 N N . THR A 1 102 ? -28.715 -0.143 39.848 1.00 98.00 102 THR A N 1
ATOM 774 C CA . THR A 1 102 ? -29.324 -0.107 38.512 1.00 98.00 102 THR A CA 1
ATOM 775 C C . THR A 1 102 ? -28.798 1.060 37.686 1.00 98.00 102 THR A C 1
ATOM 777 O O . THR A 1 102 ? -28.436 0.850 36.534 1.00 98.00 102 THR A O 1
ATOM 780 N N . GLN A 1 103 ? -28.645 2.248 38.280 1.00 98.19 103 GLN A N 1
ATOM 781 C CA . GLN A 1 103 ? -28.108 3.419 37.582 1.00 98.19 103 GLN A CA 1
ATOM 782 C C . GLN A 1 103 ? -26.652 3.210 37.156 1.00 98.19 103 GLN A C 1
ATOM 784 O O . GLN A 1 103 ? -26.299 3.482 36.013 1.00 98.19 103 GLN A O 1
ATOM 789 N N . THR A 1 104 ? -25.812 2.670 38.041 1.00 98.06 104 THR A N 1
ATOM 790 C CA . THR A 1 104 ? -24.409 2.362 37.710 1.00 98.06 104 THR A CA 1
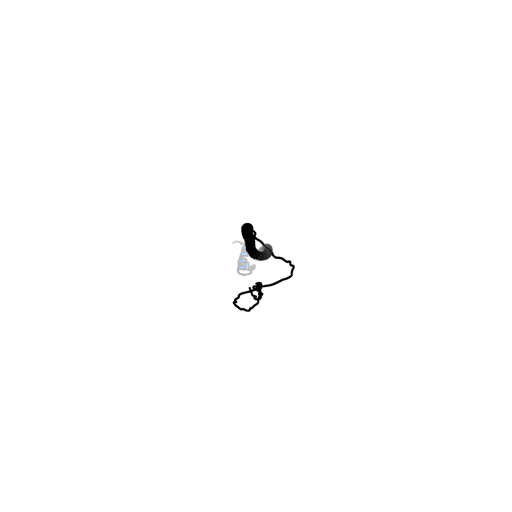ATOM 791 C C . THR A 1 104 ? -24.293 1.281 36.632 1.00 98.06 104 THR A C 1
ATOM 793 O O . THR A 1 104 ? -23.448 1.390 35.746 1.00 98.06 104 THR A O 1
ATOM 796 N N . LEU A 1 105 ? -25.167 0.266 36.644 1.00 98.25 105 LEU A N 1
ATOM 797 C CA . LEU A 1 105 ? -25.233 -0.735 35.573 1.00 98.25 105 LEU A CA 1
ATOM 798 C C . LEU A 1 105 ? -25.685 -0.139 34.237 1.00 98.25 105 LEU A C 1
ATOM 800 O O . LEU A 1 105 ? -25.151 -0.514 33.197 1.00 98.25 105 LEU A O 1
ATOM 804 N N . GLU A 1 106 ? -26.661 0.765 34.244 1.00 98.25 106 GLU A N 1
ATOM 805 C CA . GLU A 1 106 ? -27.117 1.456 33.035 1.00 98.25 106 GLU A CA 1
ATOM 806 C C . GLU A 1 106 ? -26.027 2.361 32.455 1.00 98.25 106 GLU A C 1
ATOM 808 O O . GLU A 1 106 ? -25.791 2.316 31.250 1.00 98.25 106 GLU A O 1
ATOM 813 N N . GLN A 1 107 ? -25.306 3.104 33.298 1.00 98.12 107 GLN A N 1
ATOM 814 C CA . GLN A 1 107 ? -24.160 3.919 32.880 1.00 98.12 107 GLN A CA 1
ATOM 815 C C . GLN A 1 107 ? -23.055 3.056 32.263 1.00 98.12 107 GLN A C 1
ATOM 817 O O . GLN A 1 107 ? -22.632 3.314 31.139 1.00 98.12 107 GLN A O 1
ATOM 822 N N . ALA A 1 108 ? -22.657 1.970 32.934 1.00 97.56 108 ALA A N 1
ATOM 823 C CA . ALA A 1 108 ? -21.639 1.058 32.414 1.00 97.56 108 ALA A CA 1
ATOM 824 C C . ALA A 1 108 ? -22.054 0.410 31.079 1.00 97.56 108 ALA A C 1
ATOM 826 O O . ALA A 1 108 ? -21.217 0.201 30.201 1.00 97.56 108 ALA A O 1
ATOM 827 N N . ARG A 1 109 ? -23.349 0.110 30.895 1.00 98.19 109 ARG A N 1
ATOM 828 C CA . ARG A 1 109 ? -23.885 -0.387 29.616 1.00 98.19 109 ARG A CA 1
ATOM 829 C C . ARG A 1 109 ? -23.797 0.668 28.516 1.00 98.19 109 ARG A C 1
ATOM 831 O O . ARG A 1 109 ? -23.311 0.358 27.436 1.00 98.19 109 ARG A O 1
ATOM 838 N N . GLN A 1 110 ? -24.195 1.908 28.799 1.00 98.19 110 GLN A N 1
ATOM 839 C CA . GLN A 1 110 ? -24.095 3.012 27.837 1.00 98.19 110 GLN A CA 1
ATOM 840 C C . GLN A 1 110 ? -22.641 3.277 27.422 1.00 98.19 110 GLN A C 1
ATOM 842 O O . GLN A 1 110 ? -22.357 3.477 26.240 1.00 98.19 110 GLN A O 1
ATOM 847 N N . GLU A 1 111 ? -21.708 3.231 28.373 1.00 98.31 111 GLU A N 1
ATOM 848 C CA . GLU A 1 111 ? -20.277 3.351 28.093 1.00 98.31 111 GLU A CA 1
ATOM 849 C C . GLU A 1 111 ? -19.785 2.200 27.207 1.00 98.31 111 GLU A C 1
ATOM 851 O O . GLU A 1 111 ? -19.139 2.455 26.188 1.00 98.31 111 GLU A O 1
ATOM 856 N N . ALA A 1 112 ? -20.149 0.952 27.521 1.00 98.06 112 ALA A N 1
ATOM 857 C CA . ALA A 1 112 ? -19.793 -0.216 26.715 1.00 98.06 112 ALA A CA 1
ATOM 858 C C . ALA A 1 112 ? -20.342 -0.134 25.279 1.00 98.06 112 ALA A C 1
ATOM 860 O O . ALA A 1 112 ? -19.613 -0.422 24.325 1.00 98.06 112 ALA A O 1
ATOM 861 N N . ASP A 1 113 ? -21.585 0.318 25.101 1.00 98.44 113 ASP A N 1
ATOM 862 C CA . ASP A 1 113 ? -22.196 0.516 23.782 1.00 98.44 113 ASP A CA 1
ATOM 863 C C . ASP A 1 113 ? -21.474 1.620 22.991 1.00 98.44 113 ASP A C 1
ATOM 865 O O . ASP A 1 113 ? -21.204 1.482 21.789 1.00 98.44 113 ASP A O 1
ATOM 869 N N . SER A 1 114 ? -21.094 2.708 23.671 1.00 98.38 114 SER A N 1
ATOM 870 C CA . SER A 1 114 ? -20.345 3.808 23.059 1.00 98.38 114 SER A CA 1
ATOM 871 C C . SER A 1 114 ? -18.949 3.369 22.606 1.00 98.38 114 SER A C 1
ATOM 873 O O . SER A 1 114 ? -18.553 3.663 21.476 1.00 98.38 114 SER A O 1
ATOM 875 N N . LEU A 1 115 ? -18.237 2.599 23.436 1.00 98.31 115 LEU A N 1
ATOM 876 C CA . LEU A 1 115 ? -16.917 2.053 23.123 1.00 98.31 115 LEU A CA 1
ATOM 877 C C . LEU A 1 115 ? -16.999 1.031 21.992 1.00 98.31 115 LEU A C 1
ATOM 879 O O . LEU A 1 115 ? -16.176 1.065 21.084 1.00 98.31 115 LEU A O 1
ATOM 883 N N . THR A 1 116 ? -18.022 0.178 21.989 1.00 98.62 116 THR A N 1
ATOM 884 C CA . THR A 1 116 ? -18.258 -0.783 20.902 1.00 98.62 116 THR A CA 1
ATOM 885 C C . THR A 1 116 ? -18.486 -0.059 19.578 1.00 98.62 116 THR A C 1
ATOM 887 O O . THR A 1 116 ? -17.880 -0.405 18.566 1.00 98.62 116 THR A O 1
ATOM 890 N N . THR A 1 117 ? -19.292 1.005 19.583 1.00 98.44 117 THR A N 1
ATOM 891 C CA . THR A 1 117 ? -19.531 1.825 18.387 1.00 98.44 117 THR A CA 1
ATOM 892 C C . THR A 1 117 ? -18.251 2.520 17.910 1.00 98.44 117 THR A C 1
ATOM 894 O O . THR A 1 117 ? -18.002 2.613 16.708 1.00 98.44 117 THR A O 1
ATOM 897 N N . GLN A 1 118 ? -17.423 3.020 18.833 1.00 98.31 118 GLN A N 1
ATOM 898 C CA . GLN A 1 118 ? -16.130 3.624 18.499 1.00 98.31 118 GLN A CA 1
ATOM 899 C C . GLN A 1 118 ? -15.156 2.595 17.921 1.00 98.31 118 GLN A C 1
ATOM 901 O O . GLN A 1 118 ? -14.528 2.879 16.905 1.00 98.31 118 GLN A O 1
ATOM 906 N N . LEU A 1 119 ? -15.073 1.400 18.511 1.00 98.50 119 LEU A N 1
ATOM 907 C CA . LEU A 1 119 ? -14.242 0.303 18.014 1.00 98.50 119 LEU A CA 1
ATOM 908 C C . LEU A 1 119 ? -14.653 -0.102 16.602 1.00 98.50 119 LEU A C 1
ATOM 910 O O . LEU A 1 119 ? -13.803 -0.111 15.720 1.00 98.50 119 LEU A O 1
ATOM 914 N N . GLN A 1 120 ? -15.948 -0.312 16.355 1.00 98.50 120 GLN A N 1
ATOM 915 C CA . GLN A 1 120 ? -16.453 -0.631 15.017 1.00 98.50 120 GLN A CA 1
ATOM 916 C C . GLN A 1 120 ? -16.089 0.455 13.999 1.00 98.50 120 GLN A C 1
ATOM 918 O O . GLN A 1 120 ? -15.625 0.152 12.902 1.00 98.50 120 GLN A O 1
ATOM 923 N N . ARG A 1 121 ? -16.233 1.739 14.357 1.00 98.31 121 ARG A N 1
ATOM 924 C CA . ARG A 1 121 ? -15.814 2.849 13.483 1.00 98.31 121 ARG A CA 1
ATOM 925 C C . ARG A 1 121 ? -14.312 2.808 13.206 1.00 98.31 121 ARG A C 1
ATOM 927 O O . ARG A 1 121 ? -13.919 2.899 12.047 1.00 98.31 121 ARG A O 1
ATOM 934 N N . CYS A 1 122 ? -13.484 2.635 14.232 1.00 98.31 122 CYS A N 1
ATOM 935 C CA . CYS A 1 122 ? -12.035 2.528 14.078 1.00 98.31 122 CYS A CA 1
ATOM 936 C C . CYS A 1 122 ? -11.635 1.334 13.203 1.00 98.31 122 CYS A C 1
ATOM 938 O O . CYS A 1 122 ? -10.776 1.487 12.341 1.00 98.31 122 CYS A O 1
ATOM 940 N N . GLU A 1 123 ? -12.280 0.180 13.370 1.00 98.44 123 GLU A N 1
ATOM 941 C CA . GLU A 1 123 ? -12.063 -1.007 12.537 1.00 98.44 123 GLU A CA 1
ATOM 942 C C . GLU A 1 123 ? -12.427 -0.735 11.076 1.00 98.44 123 GLU A C 1
ATOM 944 O O . GLU A 1 123 ? -11.633 -1.043 10.190 1.00 98.44 123 GLU A O 1
ATOM 949 N N . THR A 1 124 ? -13.566 -0.083 10.809 1.00 98.44 124 THR A N 1
ATOM 950 C CA . THR A 1 124 ? -13.945 0.270 9.429 1.00 98.44 124 THR A CA 1
ATOM 951 C C . THR A 1 124 ? -12.959 1.240 8.776 1.00 98.44 124 THR A C 1
ATOM 953 O O . THR A 1 124 ? -12.600 1.056 7.614 1.00 98.44 124 THR A O 1
ATOM 956 N N . VAL A 1 125 ? -12.472 2.240 9.519 1.00 98.50 125 VAL A N 1
ATOM 957 C CA . VAL A 1 125 ? -11.458 3.184 9.023 1.00 98.50 125 VAL A CA 1
ATOM 958 C C . VAL A 1 125 ? -10.136 2.461 8.781 1.00 98.50 125 VAL A C 1
ATOM 960 O O . VAL A 1 125 ? -9.528 2.638 7.731 1.00 98.50 125 VAL A O 1
ATOM 963 N N . LEU A 1 126 ? -9.709 1.601 9.708 1.00 98.56 126 LEU A N 1
ATOM 964 C CA . LEU A 1 126 ? -8.482 0.824 9.565 1.00 98.56 126 LEU A CA 1
ATOM 965 C C . LEU A 1 126 ? -8.543 -0.106 8.351 1.00 98.56 126 LEU A C 1
ATOM 967 O O . LEU A 1 126 ? -7.558 -0.224 7.622 1.00 98.56 126 LEU A O 1
ATOM 971 N N . GLN A 1 127 ? -9.689 -0.742 8.112 1.00 98.44 127 GLN A N 1
ATOM 972 C CA . GLN A 1 127 ? -9.884 -1.594 6.948 1.00 98.44 127 GLN A CA 1
ATOM 973 C C . GLN A 1 127 ? -9.802 -0.782 5.649 1.00 98.44 127 GLN A C 1
ATOM 975 O O . GLN A 1 127 ? -9.072 -1.176 4.739 1.00 98.44 127 GLN A O 1
ATOM 980 N N . ALA A 1 128 ? -10.464 0.377 5.589 1.00 98.19 128 ALA A N 1
ATOM 981 C CA . ALA A 1 128 ? -10.397 1.267 4.432 1.00 98.19 128 ALA A CA 1
ATOM 982 C C . ALA A 1 128 ? -8.959 1.749 4.152 1.00 98.19 128 ALA A C 1
ATOM 984 O O . ALA A 1 128 ? -8.519 1.751 3.003 1.00 98.19 128 ALA A O 1
ATOM 985 N N . GLU A 1 129 ? -8.193 2.084 5.193 1.00 98.25 129 GLU A N 1
ATOM 986 C CA . GLU A 1 129 ? -6.777 2.457 5.070 1.00 98.25 129 GLU A CA 1
ATOM 987 C C . GLU A 1 129 ? -5.898 1.281 4.614 1.00 98.25 129 GLU A C 1
ATOM 989 O O . GLU A 1 129 ? -4.996 1.455 3.792 1.00 98.25 129 GLU A O 1
ATOM 994 N N . CYS A 1 130 ? -6.166 0.059 5.089 1.00 98.38 130 CYS A N 1
ATOM 995 C CA . CYS A 1 130 ? -5.475 -1.140 4.607 1.00 98.38 130 CYS A CA 1
ATOM 996 C C . CYS A 1 130 ? -5.734 -1.379 3.115 1.00 98.38 130 CYS A C 1
ATOM 998 O O . CYS A 1 130 ? -4.794 -1.667 2.371 1.00 98.38 130 CYS A O 1
ATOM 1000 N N . GLU A 1 131 ? -6.985 -1.240 2.677 1.00 98.44 131 GLU A N 1
ATOM 1001 C CA . GLU A 1 131 ? -7.382 -1.381 1.274 1.00 98.44 131 GLU A CA 1
ATOM 1002 C C . GLU A 1 131 ? -6.728 -0.297 0.403 1.00 98.44 131 GLU A C 1
ATOM 1004 O O . GLU A 1 131 ? -6.109 -0.624 -0.611 1.00 98.44 131 GLU A O 1
ATOM 1009 N N . ALA A 1 132 ? -6.750 0.967 0.840 1.00 98.19 132 ALA A N 1
ATOM 1010 C CA . ALA A 1 132 ? -6.074 2.074 0.159 1.00 98.19 132 ALA A CA 1
ATOM 1011 C C . ALA A 1 132 ? -4.544 1.898 0.105 1.00 98.19 132 ALA A C 1
ATOM 1013 O O . ALA A 1 132 ? -3.900 2.191 -0.904 1.00 98.19 132 ALA A O 1
ATOM 1014 N N . SER A 1 133 ? -3.932 1.370 1.169 1.00 98.06 133 SER A N 1
ATOM 1015 C CA . SER A 1 133 ? -2.501 1.053 1.172 1.00 98.06 133 SER A CA 1
ATOM 1016 C C . SER A 1 133 ? -2.177 -0.087 0.204 1.00 98.06 133 SER A C 1
ATOM 1018 O O . SER A 1 133 ? -1.159 -0.040 -0.490 1.00 98.06 133 SER A O 1
ATOM 1020 N N . ALA A 1 134 ? -3.033 -1.110 0.123 1.00 98.44 134 ALA A N 1
ATOM 1021 C CA . ALA A 1 134 ? -2.855 -2.231 -0.794 1.00 98.44 134 ALA A CA 1
ATOM 1022 C C . ALA A 1 134 ? -2.959 -1.795 -2.264 1.00 98.44 134 ALA A C 1
ATOM 1024 O O . ALA A 1 134 ? -2.112 -2.189 -3.073 1.00 98.44 134 ALA A O 1
ATOM 1025 N N . THR A 1 135 ? -3.932 -0.945 -2.608 1.00 98.44 135 THR A N 1
ATOM 1026 C CA . THR A 1 135 ? -4.063 -0.393 -3.967 1.00 98.44 135 THR A CA 1
ATOM 1027 C C . THR A 1 135 ? -2.859 0.472 -4.327 1.00 98.44 135 THR A C 1
ATOM 1029 O O . THR A 1 135 ? -2.237 0.228 -5.361 1.00 98.44 135 THR A O 1
ATOM 1032 N N . ALA A 1 136 ? -2.437 1.379 -3.441 1.00 98.06 136 ALA A N 1
ATOM 1033 C CA . ALA A 1 136 ? -1.251 2.208 -3.658 1.00 98.06 136 ALA A CA 1
ATOM 1034 C C . ALA A 1 136 ? 0.021 1.365 -3.866 1.00 98.06 136 ALA A C 1
ATOM 1036 O O . ALA A 1 136 ? 0.823 1.649 -4.756 1.00 98.06 136 ALA A O 1
ATOM 1037 N N . ARG A 1 137 ? 0.208 0.280 -3.098 1.00 98.44 137 ARG A N 1
ATOM 1038 C CA . ARG A 1 137 ? 1.341 -0.646 -3.295 1.00 98.44 137 ARG A CA 1
ATOM 1039 C C . ARG A 1 137 ? 1.283 -1.350 -4.649 1.00 98.44 137 ARG A C 1
ATOM 1041 O O . ARG A 1 137 ? 2.320 -1.485 -5.296 1.00 98.44 137 ARG A O 1
ATOM 1048 N N . SER A 1 138 ? 0.098 -1.783 -5.082 1.00 98.38 138 SER A N 1
ATOM 1049 C CA . SER A 1 138 ? -0.090 -2.393 -6.404 1.00 98.38 138 SER A CA 1
ATOM 1050 C C . SER A 1 138 ? 0.228 -1.404 -7.527 1.00 98.38 138 SER A C 1
ATOM 1052 O O . SER A 1 138 ? 0.907 -1.759 -8.492 1.00 98.38 138 SER A O 1
ATOM 1054 N N . GLU A 1 139 ? -0.209 -0.152 -7.396 1.00 98.44 139 GLU A N 1
ATOM 1055 C CA . GLU A 1 139 ? 0.104 0.902 -8.360 1.00 98.44 139 GLU A CA 1
ATOM 1056 C C . GLU A 1 139 ? 1.610 1.156 -8.429 1.00 98.44 139 GLU A C 1
ATOM 1058 O O . GLU A 1 139 ? 2.182 1.118 -9.518 1.00 98.44 139 GLU A O 1
ATOM 1063 N N . VAL A 1 140 ? 2.284 1.315 -7.287 1.00 98.56 140 VAL A N 1
ATOM 1064 C CA . VAL A 1 140 ? 3.744 1.492 -7.241 1.00 98.56 140 VAL A CA 1
ATOM 1065 C C . VAL A 1 140 ? 4.473 0.302 -7.869 1.00 98.56 140 VAL A C 1
ATOM 1067 O O . VAL A 1 140 ? 5.408 0.507 -8.645 1.00 98.56 140 VAL A O 1
ATOM 1070 N N . ALA A 1 141 ? 4.037 -0.932 -7.601 1.00 98.44 141 ALA A N 1
ATOM 1071 C CA . ALA A 1 141 ? 4.610 -2.121 -8.228 1.00 98.44 141 ALA A CA 1
ATOM 1072 C C . ALA A 1 141 ? 4.448 -2.082 -9.757 1.00 98.44 141 ALA A C 1
ATOM 1074 O O . ALA A 1 141 ? 5.431 -2.263 -10.477 1.00 98.44 141 ALA A O 1
ATOM 1075 N N . SER A 1 142 ? 3.250 -1.755 -10.259 1.00 98.38 142 SER A N 1
ATOM 1076 C CA . SER A 1 142 ? 3.002 -1.624 -11.702 1.00 98.38 142 SER A CA 1
ATOM 1077 C C . SER A 1 142 ? 3.890 -0.549 -12.342 1.00 98.38 142 SER A C 1
ATOM 1079 O O . SER A 1 142 ? 4.585 -0.827 -13.319 1.00 98.38 142 SER A O 1
ATOM 1081 N N . ARG A 1 143 ? 3.997 0.636 -11.726 1.00 98.31 143 ARG A N 1
ATOM 1082 C CA . ARG A 1 143 ? 4.865 1.723 -12.203 1.00 98.31 143 ARG A CA 1
ATOM 1083 C C . ARG A 1 143 ? 6.338 1.343 -12.187 1.00 98.31 143 ARG A C 1
ATOM 1085 O O . ARG A 1 143 ? 7.060 1.684 -13.114 1.00 98.31 143 ARG A O 1
ATOM 1092 N N . THR A 1 144 ? 6.782 0.601 -11.177 1.00 98.56 144 THR A N 1
ATOM 1093 C CA . THR A 1 144 ? 8.163 0.105 -11.103 1.00 98.56 144 THR A CA 1
ATOM 1094 C C . THR A 1 144 ? 8.462 -0.846 -12.261 1.00 98.56 144 THR A C 1
ATOM 1096 O O . THR A 1 144 ? 9.511 -0.735 -12.892 1.00 98.56 144 THR A O 1
ATOM 1099 N N . THR A 1 145 ? 7.526 -1.742 -12.598 1.00 98.50 145 THR A N 1
ATOM 1100 C CA . THR A 1 145 ? 7.689 -2.625 -13.764 1.00 98.50 145 THR A CA 1
ATOM 1101 C C . THR A 1 145 ? 7.677 -1.861 -15.088 1.00 98.50 145 THR A C 1
ATOM 1103 O O . THR A 1 145 ? 8.489 -2.160 -15.961 1.00 98.50 145 THR A O 1
ATOM 1106 N N . GLU A 1 146 ? 6.821 -0.844 -15.232 1.00 98.56 146 GLU A N 1
ATOM 1107 C CA . GLU A 1 146 ? 6.795 0.023 -16.418 1.00 98.56 146 GLU A CA 1
ATOM 1108 C C . GLU A 1 146 ? 8.112 0.790 -16.583 1.00 98.56 146 GLU A C 1
ATOM 1110 O O . GLU A 1 146 ? 8.657 0.844 -17.684 1.00 98.56 146 GLU A O 1
ATOM 1115 N N . LEU A 1 147 ? 8.655 1.347 -15.495 1.00 98.62 147 LEU A N 1
ATOM 1116 C CA . LEU A 1 147 ? 9.942 2.043 -15.512 1.00 98.62 147 LEU A CA 1
ATOM 1117 C C . LEU A 1 147 ? 11.075 1.111 -15.944 1.00 98.62 147 LEU A C 1
ATOM 1119 O O . LEU A 1 147 ? 11.814 1.462 -16.859 1.00 98.62 147 LEU A O 1
ATOM 1123 N N . ALA A 1 148 ? 11.154 -0.098 -15.381 1.00 98.44 148 ALA A N 1
ATOM 1124 C CA . ALA A 1 148 ? 12.165 -1.080 -15.772 1.00 98.44 148 ALA A CA 1
ATOM 1125 C C . ALA A 1 148 ? 12.071 -1.452 -17.267 1.00 98.44 148 ALA A C 1
ATOM 1127 O O . ALA A 1 148 ? 13.085 -1.516 -17.962 1.00 98.44 148 ALA A O 1
ATOM 1128 N N . GLN A 1 149 ? 10.855 -1.634 -17.797 1.00 98.62 149 GLN A N 1
ATOM 1129 C CA . GLN A 1 149 ? 10.640 -1.909 -19.225 1.00 98.62 149 GLN A CA 1
ATOM 1130 C C . GLN A 1 149 ? 11.049 -0.729 -20.118 1.00 98.62 149 GLN A C 1
ATOM 1132 O O . GLN A 1 149 ? 11.605 -0.922 -21.204 1.00 98.62 149 GLN A O 1
ATOM 1137 N N . LEU A 1 150 ? 10.765 0.504 -19.689 1.00 98.62 150 LEU A N 1
ATOM 1138 C CA . LEU A 1 150 ? 11.168 1.708 -20.413 1.00 98.62 150 LEU A CA 1
ATOM 1139 C C . LEU A 1 150 ? 12.688 1.890 -20.396 1.00 98.62 150 LEU A C 1
ATOM 1141 O O . LEU A 1 150 ? 13.258 2.215 -21.437 1.00 98.62 150 LEU A O 1
ATOM 1145 N N . GLU A 1 151 ? 13.347 1.634 -19.268 1.00 98.62 151 GLU A N 1
ATOM 1146 C CA . GLU A 1 151 ? 14.807 1.662 -19.146 1.00 98.62 151 GLU A CA 1
ATOM 1147 C C . GLU A 1 151 ? 15.469 0.632 -20.067 1.00 98.62 151 GLU A C 1
ATOM 1149 O O . GLU A 1 151 ? 16.373 0.987 -20.829 1.00 98.62 151 GLU A O 1
ATOM 1154 N N . GLU A 1 152 ? 14.973 -0.609 -20.093 1.00 98.50 152 GLU A N 1
ATOM 1155 C CA . GLU A 1 152 ? 15.459 -1.645 -21.013 1.00 98.50 152 GLU A CA 1
ATOM 1156 C C . GLU A 1 152 ? 15.271 -1.222 -22.478 1.00 98.50 152 GLU A C 1
ATOM 1158 O O . GLU A 1 152 ? 16.184 -1.343 -23.303 1.00 98.50 152 GLU A O 1
ATOM 1163 N N . ARG A 1 153 ? 14.109 -0.648 -22.814 1.00 98.69 153 ARG A N 1
ATOM 1164 C CA . ARG A 1 153 ? 13.836 -0.145 -24.166 1.00 98.69 153 ARG A CA 1
ATOM 1165 C C . ARG A 1 153 ? 14.770 1.002 -24.552 1.00 98.69 153 ARG A C 1
ATOM 1167 O O . ARG A 1 153 ? 15.238 1.034 -25.692 1.00 98.69 153 ARG A O 1
ATOM 1174 N N . ILE A 1 154 ? 15.043 1.934 -23.639 1.00 98.69 154 ILE A N 1
ATOM 1175 C CA . ILE A 1 154 ? 15.985 3.041 -23.857 1.00 98.69 154 ILE A CA 1
ATOM 1176 C C . ILE A 1 154 ? 17.397 2.493 -24.064 1.00 98.69 154 ILE A C 1
ATOM 1178 O O . ILE A 1 154 ? 18.064 2.893 -25.022 1.00 98.69 154 ILE A O 1
ATOM 1182 N N . ALA A 1 155 ? 17.838 1.546 -23.235 1.00 98.62 155 ALA A N 1
ATOM 1183 C CA . ALA A 1 155 ? 19.135 0.896 -23.387 1.00 98.62 155 ALA A CA 1
ATOM 1184 C C . ALA A 1 155 ? 19.255 0.200 -24.754 1.00 98.62 155 ALA A C 1
ATOM 1186 O O . ALA A 1 155 ? 20.224 0.423 -25.484 1.00 98.62 155 ALA A O 1
ATOM 1187 N N . GLY A 1 156 ? 18.230 -0.556 -25.161 1.00 98.69 156 GLY A N 1
ATOM 1188 C CA . GLY A 1 156 ? 18.183 -1.228 -26.460 1.00 98.69 156 GLY A CA 1
ATOM 1189 C C . GLY A 1 156 ? 18.212 -0.265 -27.653 1.00 98.69 156 GLY A C 1
ATOM 1190 O O . GLY A 1 156 ? 18.932 -0.501 -28.625 1.00 98.69 156 GLY A O 1
ATOM 1191 N N . LEU A 1 157 ? 17.470 0.847 -27.592 1.00 98.69 157 LEU A N 1
ATOM 1192 C CA . LEU A 1 157 ? 17.497 1.880 -28.637 1.00 98.69 157 LEU A CA 1
ATOM 1193 C C . LEU A 1 157 ? 18.846 2.601 -28.700 1.00 98.69 157 LEU A C 1
ATOM 1195 O O . LEU A 1 157 ? 19.343 2.869 -29.793 1.00 98.69 157 LEU A O 1
ATOM 1199 N N . THR A 1 158 ? 19.458 2.867 -27.548 1.00 98.62 158 THR A N 1
ATOM 1200 C CA . THR A 1 158 ? 20.776 3.507 -27.460 1.00 98.62 158 THR A CA 1
ATOM 1201 C C . THR A 1 158 ? 21.859 2.617 -28.068 1.00 98.62 158 THR A C 1
ATOM 1203 O O . THR A 1 158 ? 22.678 3.097 -28.851 1.00 98.62 158 THR A O 1
ATOM 1206 N N . ALA A 1 159 ? 21.825 1.309 -27.792 1.00 98.56 159 ALA A N 1
ATOM 1207 C CA . ALA A 1 159 ? 22.743 0.344 -28.391 1.00 98.56 159 ALA A CA 1
ATOM 1208 C C . ALA A 1 159 ? 22.604 0.292 -29.923 1.00 98.56 159 ALA A C 1
ATOM 1210 O O . ALA A 1 159 ? 23.603 0.386 -30.634 1.00 98.56 159 ALA A O 1
ATOM 1211 N N . ARG A 1 160 ? 21.369 0.231 -30.444 1.00 98.62 160 ARG A N 1
ATOM 1212 C CA . ARG A 1 160 ? 21.114 0.263 -31.899 1.00 98.62 160 ARG A CA 1
ATOM 1213 C C . ARG A 1 160 ? 21.584 1.564 -32.541 1.00 98.62 160 ARG A C 1
ATOM 1215 O O . ARG A 1 160 ? 22.144 1.540 -33.632 1.00 98.62 160 ARG A O 1
ATOM 1222 N N . LEU A 1 161 ? 21.379 2.700 -31.874 1.00 98.69 161 LEU A N 1
ATOM 1223 C CA . LEU A 1 161 ? 21.863 3.992 -32.358 1.00 98.69 161 LEU A CA 1
ATOM 1224 C C . LEU A 1 161 ? 23.394 4.002 -32.458 1.00 98.69 161 LEU A C 1
ATOM 1226 O O . LEU A 1 161 ? 23.929 4.421 -33.482 1.00 98.69 161 LEU A O 1
ATOM 1230 N N . ALA A 1 162 ? 24.090 3.512 -31.429 1.00 98.56 162 ALA A N 1
ATOM 1231 C CA . ALA A 1 162 ? 25.547 3.413 -31.428 1.00 98.56 162 ALA A CA 1
ATOM 1232 C C . ALA A 1 162 ? 26.059 2.482 -32.541 1.00 98.56 162 ALA A C 1
ATOM 1234 O O . ALA A 1 162 ? 27.023 2.816 -33.233 1.00 98.56 162 ALA A O 1
ATOM 1235 N N . GLU A 1 163 ? 25.381 1.353 -32.764 1.00 98.56 163 GLU A N 1
ATOM 1236 C CA . GLU A 1 163 ? 25.690 0.434 -33.859 1.00 98.56 163 GLU A CA 1
ATOM 1237 C C . GLU A 1 163 ? 25.542 1.126 -35.222 1.00 98.56 163 GLU A C 1
ATOM 1239 O O . GLU A 1 163 ? 26.474 1.133 -36.025 1.00 98.56 163 GLU A O 1
ATOM 1244 N N . HIS A 1 164 ? 24.411 1.795 -35.469 1.00 98.50 164 HIS A N 1
ATOM 1245 C CA . HIS A 1 164 ? 24.180 2.538 -36.709 1.00 98.50 164 HIS A CA 1
ATOM 1246 C C . HIS A 1 164 ? 25.187 3.675 -36.921 1.00 98.50 164 HIS A C 1
ATOM 1248 O O . HIS A 1 164 ? 25.630 3.886 -38.049 1.00 98.50 164 HIS A O 1
ATOM 1254 N N . GLN A 1 165 ? 25.593 4.378 -35.861 1.00 98.62 165 GLN A N 1
ATOM 1255 C CA . GLN A 1 165 ? 26.644 5.397 -35.940 1.00 98.62 165 GLN A CA 1
ATOM 1256 C C . GLN A 1 165 ? 28.004 4.792 -36.309 1.00 98.62 165 GLN A C 1
ATOM 1258 O O . GLN A 1 165 ? 28.740 5.376 -37.103 1.00 98.62 165 GLN A O 1
ATOM 1263 N N . SER A 1 166 ? 28.344 3.619 -35.767 1.00 98.31 166 SER A N 1
ATOM 1264 C CA . SER A 1 166 ? 29.564 2.894 -36.139 1.00 98.31 166 SER A CA 1
ATOM 1265 C C . SER A 1 166 ? 29.529 2.450 -37.604 1.00 98.31 166 SER A C 1
ATOM 1267 O O . SER A 1 166 ? 30.485 2.691 -38.346 1.00 98.31 166 SER A O 1
ATOM 1269 N N . HIS A 1 167 ? 28.401 1.891 -38.054 1.00 98.25 167 HIS A N 1
ATOM 1270 C CA . HIS A 1 167 ? 28.193 1.509 -39.453 1.00 98.25 167 HIS A CA 1
ATOM 1271 C C . HIS A 1 167 ? 28.308 2.709 -40.399 1.00 98.25 167 HIS A C 1
ATOM 1273 O O . HIS A 1 167 ? 28.984 2.607 -41.421 1.00 98.25 167 HIS A O 1
ATOM 1279 N N . ALA A 1 168 ? 27.713 3.854 -40.047 1.00 98.38 168 ALA A N 1
ATOM 1280 C CA . ALA A 1 168 ? 27.813 5.086 -40.831 1.00 98.38 168 ALA A CA 1
ATOM 1281 C C . ALA A 1 168 ? 29.270 5.551 -40.977 1.00 98.38 168 ALA A C 1
ATOM 1283 O O . ALA A 1 168 ? 29.730 5.757 -42.097 1.00 98.38 168 ALA A O 1
ATOM 1284 N N . ARG A 1 169 ? 30.033 5.592 -39.875 1.00 98.38 169 ARG A N 1
ATOM 1285 C CA . ARG A 1 169 ? 31.470 5.926 -39.906 1.00 98.38 169 ARG A CA 1
ATOM 1286 C C . ARG A 1 169 ? 32.276 4.948 -40.762 1.00 98.38 169 ARG A C 1
ATOM 1288 O O . ARG A 1 169 ? 33.162 5.361 -41.499 1.00 98.38 169 ARG A O 1
ATOM 1295 N N . SER A 1 170 ? 31.973 3.650 -40.691 1.00 98.38 170 SER A N 1
ATOM 1296 C CA . SER A 1 170 ? 32.642 2.645 -41.527 1.00 98.38 170 SER A CA 1
ATOM 1297 C C . SER A 1 170 ? 32.352 2.852 -43.016 1.00 98.38 170 SER A C 1
ATOM 1299 O O . SER A 1 170 ? 33.239 2.669 -43.851 1.00 98.38 170 SER A O 1
ATOM 1301 N N . LEU A 1 171 ? 31.122 3.234 -43.370 1.00 98.38 171 LEU A N 1
ATOM 1302 C CA . LEU A 1 171 ? 30.762 3.560 -44.749 1.00 98.38 171 LEU A CA 1
ATOM 1303 C C . LEU A 1 171 ? 31.464 4.831 -45.229 1.00 98.38 171 LEU A C 1
ATOM 1305 O O . LEU A 1 171 ? 32.002 4.825 -46.332 1.00 98.38 171 LEU A O 1
ATOM 1309 N N . GLU A 1 172 ? 31.517 5.876 -44.405 1.00 98.31 172 GLU A N 1
ATOM 1310 C CA . GLU A 1 172 ? 32.264 7.106 -44.700 1.00 98.31 172 GLU A CA 1
ATOM 1311 C C . GLU A 1 172 ? 33.744 6.805 -44.967 1.00 98.31 172 GLU A C 1
ATOM 1313 O O . GLU A 1 172 ? 34.251 7.162 -46.026 1.00 98.31 172 GLU A O 1
ATOM 1318 N N . GLN A 1 173 ? 34.397 6.021 -44.104 1.00 98.44 173 GLN A N 1
ATOM 1319 C CA . GLN A 1 173 ? 35.785 5.586 -44.311 1.00 98.44 173 GLN A CA 1
ATOM 1320 C C . GLN A 1 173 ? 35.970 4.823 -45.630 1.00 98.44 173 GLN A C 1
ATOM 1322 O O . GLN A 1 173 ? 36.912 5.077 -46.377 1.00 98.44 173 GLN A O 1
ATOM 1327 N N . LYS A 1 174 ? 35.053 3.904 -45.967 1.00 98.25 174 LYS A N 1
ATOM 1328 C CA . LYS A 1 174 ? 35.089 3.193 -47.258 1.00 98.25 174 LYS A CA 1
ATOM 1329 C C . LYS A 1 174 ? 34.921 4.150 -48.440 1.00 98.25 174 LYS A C 1
ATOM 1331 O O . LYS A 1 174 ? 35.554 3.942 -49.474 1.00 98.25 174 LYS A O 1
ATOM 1336 N N . HIS A 1 175 ? 34.076 5.172 -48.309 1.00 98.06 175 HIS A N 1
ATOM 1337 C CA . HIS A 1 175 ? 33.892 6.190 -49.340 1.00 98.06 175 HIS A CA 1
ATOM 1338 C C . HIS A 1 175 ? 35.137 7.057 -49.521 1.00 98.06 175 HIS A C 1
ATOM 1340 O O . HIS A 1 175 ? 35.519 7.308 -50.665 1.00 98.06 175 HIS A O 1
ATOM 1346 N N . ASP A 1 176 ? 35.784 7.467 -48.435 1.00 98.19 176 ASP A N 1
ATOM 1347 C CA . ASP A 1 176 ? 37.012 8.257 -48.493 1.00 98.19 176 ASP A CA 1
ATOM 1348 C C . ASP A 1 176 ? 38.153 7.453 -49.127 1.00 98.19 176 ASP A C 1
ATOM 1350 O O . ASP A 1 176 ? 38.744 7.909 -50.103 1.00 98.19 176 ASP A O 1
ATOM 1354 N N . HIS A 1 177 ? 38.354 6.195 -48.724 1.00 98.12 177 HIS A N 1
ATOM 1355 C CA . HIS A 1 177 ? 39.335 5.317 -49.372 1.00 98.12 177 HIS A CA 1
ATOM 1356 C C . HIS A 1 177 ? 39.048 5.084 -50.861 1.00 98.12 177 HIS A C 1
ATOM 1358 O O . HIS A 1 177 ? 39.969 5.032 -51.677 1.00 98.12 177 HIS A O 1
ATOM 1364 N N . ALA A 1 178 ? 37.776 4.956 -51.253 1.00 98.12 178 ALA A N 1
ATOM 1365 C CA . ALA A 1 178 ? 37.412 4.842 -52.663 1.00 98.12 178 ALA A CA 1
ATOM 1366 C C . ALA A 1 178 ? 37.725 6.132 -53.445 1.00 98.12 178 ALA A C 1
ATOM 1368 O O . ALA A 1 178 ? 38.148 6.057 -54.600 1.00 98.12 178 ALA A O 1
ATOM 1369 N N . ARG A 1 179 ? 37.544 7.310 -52.832 1.00 98.25 179 ARG A N 1
ATOM 1370 C CA . ARG A 1 179 ? 37.913 8.603 -53.431 1.00 98.25 179 ARG A CA 1
ATOM 1371 C C . ARG A 1 179 ? 39.424 8.728 -53.593 1.00 98.25 179 ARG A C 1
ATOM 1373 O O . ARG A 1 179 ? 39.868 9.003 -54.704 1.00 98.25 179 ARG A O 1
ATOM 1380 N N . GLU A 1 180 ? 40.193 8.445 -52.545 1.00 98.38 180 GLU A N 1
ATOM 1381 C CA . GLU A 1 180 ? 41.662 8.449 -52.575 1.00 98.38 180 GLU A CA 1
ATOM 1382 C C . GLU A 1 180 ? 42.196 7.499 -53.658 1.00 98.38 180 GLU A C 1
ATOM 1384 O O . GLU A 1 180 ? 43.009 7.887 -54.496 1.00 98.38 180 GLU A O 1
ATOM 1389 N N . ALA A 1 181 ? 41.672 6.269 -53.731 1.00 98.31 181 ALA A N 1
ATOM 1390 C CA . ALA A 1 181 ? 42.055 5.303 -54.760 1.00 98.31 181 ALA A CA 1
ATOM 1391 C C . ALA A 1 181 ? 41.771 5.815 -56.186 1.00 98.31 181 ALA A C 1
ATOM 1393 O O . ALA A 1 181 ? 42.584 5.614 -57.094 1.00 98.31 181 ALA A O 1
ATOM 1394 N N . LEU A 1 182 ? 40.644 6.504 -56.397 1.00 98.12 182 LEU A N 1
ATOM 1395 C CA . LEU A 1 182 ? 40.314 7.117 -57.687 1.00 98.12 182 LEU A CA 1
ATOM 1396 C C . LEU A 1 182 ? 41.230 8.298 -58.023 1.00 98.12 182 LEU A C 1
ATOM 1398 O O . LEU A 1 182 ? 41.588 8.474 -59.188 1.00 98.12 182 LEU A O 1
ATOM 1402 N N . GLU A 1 183 ? 41.616 9.106 -57.040 1.00 98.12 183 GLU A N 1
ATOM 1403 C CA . GLU A 1 183 ? 42.569 10.204 -57.224 1.00 98.12 183 GLU A CA 1
ATOM 1404 C C . GLU A 1 183 ? 43.964 9.686 -57.573 1.00 98.12 183 GLU A C 1
ATOM 1406 O O . GLU A 1 183 ? 44.581 10.171 -58.527 1.00 98.12 183 GLU A O 1
ATOM 1411 N N . HIS A 1 184 ? 44.424 8.641 -56.884 1.00 98.19 184 HIS A N 1
ATOM 1412 C CA . HIS A 1 184 ? 45.671 7.956 -57.211 1.00 98.19 184 HIS A CA 1
ATOM 1413 C C . HIS A 1 184 ? 45.631 7.353 -58.613 1.00 98.19 184 HIS A C 1
ATOM 1415 O O . HIS A 1 184 ? 46.572 7.546 -59.381 1.00 98.19 184 HIS A O 1
ATOM 1421 N N . TYR A 1 185 ? 44.533 6.695 -58.994 1.00 98.00 185 TYR A N 1
ATOM 1422 C CA . TYR A 1 185 ? 44.372 6.167 -60.347 1.00 98.00 185 TYR A CA 1
ATOM 1423 C C . TYR A 1 185 ? 44.406 7.280 -61.404 1.00 98.00 185 TYR A C 1
ATOM 1425 O O . TYR A 1 185 ? 45.131 7.174 -62.390 1.00 98.00 185 TYR A O 1
ATOM 1433 N N . ARG A 1 186 ? 43.679 8.385 -61.191 1.00 98.44 186 ARG A N 1
ATOM 1434 C CA . ARG A 1 186 ? 43.686 9.546 -62.101 1.00 98.44 186 ARG A CA 1
ATOM 1435 C C . ARG A 1 186 ? 45.076 10.155 -62.245 1.00 98.44 186 ARG A C 1
ATOM 1437 O O . ARG A 1 186 ? 45.483 10.454 -63.366 1.00 98.44 186 ARG A O 1
ATOM 1444 N N . THR A 1 187 ? 45.788 10.322 -61.134 1.00 98.19 187 THR A N 1
ATOM 1445 C CA . THR A 1 187 ? 47.154 10.861 -61.118 1.00 98.19 187 THR A CA 1
ATOM 1446 C C . THR A 1 187 ? 48.107 9.914 -61.839 1.00 98.19 187 THR A C 1
ATOM 1448 O O . THR A 1 187 ? 48.805 10.339 -62.748 1.00 98.19 187 THR A O 1
ATOM 1451 N N . SER A 1 188 ? 48.042 8.612 -61.551 1.00 98.25 188 SER A N 1
ATOM 1452 C CA . SER A 1 188 ? 48.860 7.596 -62.219 1.00 98.25 188 SER A CA 1
ATOM 1453 C C . SER A 1 188 ? 48.617 7.546 -63.731 1.00 98.25 188 SER A C 1
ATOM 1455 O O . SER A 1 188 ? 49.574 7.514 -64.501 1.00 98.25 188 SER A O 1
ATOM 1457 N N . VAL A 1 189 ? 47.357 7.608 -64.179 1.00 98.25 189 VAL A N 1
ATOM 1458 C CA . VAL A 1 189 ? 47.020 7.656 -65.613 1.00 98.25 189 VAL A CA 1
ATOM 1459 C C . VAL A 1 189 ? 47.528 8.945 -66.260 1.00 98.25 189 VAL A C 1
ATOM 1461 O O . VAL A 1 189 ? 47.996 8.915 -67.400 1.00 98.25 189 VAL A O 1
ATOM 1464 N N . LYS A 1 190 ? 47.442 10.081 -65.559 1.00 98.31 190 LYS A N 1
ATOM 1465 C CA . LYS A 1 190 ? 47.986 11.356 -66.036 1.00 98.31 190 LYS A CA 1
ATOM 1466 C C . LYS A 1 190 ? 49.506 11.270 -66.194 1.00 98.31 190 LYS A C 1
ATOM 1468 O O . LYS A 1 190 ? 50.002 11.545 -67.282 1.00 98.31 190 LYS A O 1
ATOM 1473 N N . ASP A 1 191 ? 50.214 10.817 -65.164 1.00 97.88 191 ASP A N 1
ATOM 1474 C CA . ASP A 1 191 ? 51.672 10.677 -65.169 1.00 97.88 191 ASP A CA 1
ATOM 1475 C C . ASP A 1 191 ? 52.140 9.696 -66.250 1.00 97.88 191 ASP A C 1
ATOM 1477 O O . ASP A 1 191 ? 53.111 9.968 -66.955 1.00 97.88 191 ASP A O 1
ATOM 1481 N N . GLN A 1 192 ? 51.426 8.580 -66.440 1.00 98.00 192 GLN A N 1
ATOM 1482 C CA . GLN A 1 192 ? 51.715 7.625 -67.510 1.00 98.00 192 GLN A CA 1
ATOM 1483 C C . GLN A 1 192 ? 51.611 8.288 -68.889 1.00 98.00 192 GLN A C 1
ATOM 1485 O O . GLN A 1 192 ? 52.537 8.179 -69.693 1.00 98.00 192 GLN A O 1
ATOM 1490 N N . ARG A 1 193 ? 50.516 9.010 -69.155 1.00 97.38 193 ARG A N 1
ATOM 1491 C CA . ARG A 1 193 ? 50.330 9.725 -70.427 1.00 97.38 193 ARG A CA 1
ATOM 1492 C C . ARG A 1 193 ? 51.387 10.803 -70.637 1.00 97.38 193 ARG A C 1
ATOM 1494 O O . ARG A 1 193 ? 51.882 10.947 -71.748 1.00 97.38 193 ARG A O 1
ATOM 1501 N N . GLU A 1 194 ? 51.760 11.540 -69.592 1.00 97.94 194 GLU A N 1
ATOM 1502 C CA . GLU A 1 194 ? 52.837 12.532 -69.669 1.00 97.94 194 GLU A CA 1
ATOM 1503 C C . GLU A 1 194 ? 54.193 11.884 -69.978 1.00 97.94 194 GLU A C 1
ATOM 1505 O O . GLU A 1 194 ? 54.962 12.419 -70.775 1.00 97.94 194 GLU A O 1
ATOM 1510 N N . GLN A 1 195 ? 54.499 10.721 -69.398 1.00 97.88 195 GLN A N 1
ATOM 1511 C CA . GLN A 1 195 ? 55.721 9.976 -69.713 1.00 97.88 195 GLN A CA 1
ATOM 1512 C C . GLN A 1 195 ? 55.724 9.449 -71.151 1.00 97.88 195 GLN A C 1
ATOM 1514 O O . GLN A 1 195 ? 56.736 9.571 -71.840 1.00 97.88 195 GLN A O 1
ATOM 1519 N N . GLU A 1 196 ? 54.613 8.872 -71.610 1.00 97.19 196 GLU A N 1
ATOM 1520 C CA . GLU A 1 196 ? 54.445 8.413 -72.994 1.00 97.19 196 GLU A CA 1
ATOM 1521 C C . GLU A 1 196 ? 54.602 9.579 -73.978 1.00 97.19 196 GLU A C 1
ATOM 1523 O O . GLU A 1 196 ? 55.370 9.472 -74.933 1.00 97.19 196 GLU A O 1
ATOM 1528 N N . GLN A 1 197 ? 53.981 10.727 -73.691 1.00 97.12 197 GLN A N 1
ATOM 1529 C CA . GLN A 1 197 ? 54.117 11.950 -74.481 1.00 97.12 197 GLN A CA 1
ATOM 1530 C C . GLN A 1 197 ? 55.579 12.413 -74.562 1.00 97.12 197 GLN A C 1
ATOM 1532 O O . GLN A 1 197 ? 56.087 12.630 -75.660 1.00 97.12 197 GLN A O 1
ATOM 1537 N N . ARG A 1 198 ? 56.293 12.478 -73.428 1.00 97.56 198 ARG A N 1
ATOM 1538 C CA . ARG A 1 198 ? 57.725 12.841 -73.399 1.00 97.56 198 ARG A CA 1
ATOM 1539 C C . ARG A 1 198 ? 58.588 11.868 -74.209 1.00 97.56 198 ARG A C 1
ATOM 1541 O O . ARG A 1 198 ? 59.508 12.298 -74.901 1.00 97.56 198 ARG A O 1
ATOM 1548 N N . ARG A 1 199 ? 58.304 10.559 -74.148 1.00 97.44 199 ARG A N 1
ATOM 1549 C CA . ARG A 1 199 ? 59.012 9.539 -74.950 1.00 97.44 199 ARG A CA 1
ATOM 1550 C C . ARG A 1 199 ? 58.762 9.730 -76.444 1.00 97.44 199 ARG A C 1
ATOM 1552 O O . ARG A 1 199 ? 59.708 9.663 -77.223 1.00 97.44 199 ARG A O 1
ATOM 1559 N N . HIS A 1 200 ? 57.517 9.988 -76.842 1.00 97.06 200 HIS A N 1
ATOM 1560 C CA . HIS A 1 200 ? 57.175 10.249 -78.238 1.00 97.06 200 HIS A CA 1
ATOM 1561 C C . HIS A 1 200 ? 57.806 11.543 -78.756 1.00 97.06 200 HIS A C 1
ATOM 1563 O O . HIS A 1 200 ? 58.362 11.548 -79.851 1.00 97.06 200 HIS A O 1
ATOM 1569 N N . GLU A 1 201 ? 57.789 12.620 -77.971 1.00 97.31 201 GLU A N 1
ATOM 1570 C CA . GLU A 1 201 ? 58.468 13.875 -78.314 1.00 97.31 201 GLU A CA 1
ATOM 1571 C C . GLU A 1 201 ? 59.971 13.668 -78.524 1.00 97.31 201 GLU A C 1
ATOM 1573 O O . GLU A 1 201 ? 60.524 14.165 -79.505 1.00 97.31 201 GLU A O 1
ATOM 1578 N N . HIS A 1 202 ? 60.617 12.878 -77.662 1.00 97.38 202 HIS A N 1
ATOM 1579 C CA . HIS A 1 202 ? 62.025 12.523 -77.817 1.00 97.38 202 HIS A CA 1
ATOM 1580 C C . HIS A 1 202 ? 62.289 11.744 -79.116 1.00 97.38 202 HIS A C 1
ATOM 1582 O O . HIS A 1 202 ? 63.142 12.148 -79.901 1.00 97.38 202 HIS A O 1
ATOM 1588 N N . GLN A 1 203 ? 61.501 10.703 -79.408 1.00 96.88 203 GLN A N 1
ATOM 1589 C CA . GLN A 1 203 ? 61.613 9.933 -80.657 1.00 96.88 203 GLN A CA 1
ATOM 1590 C C . GLN A 1 203 ? 61.410 10.808 -81.902 1.00 96.88 203 GLN A C 1
ATOM 1592 O O . GLN A 1 203 ? 62.122 10.665 -82.894 1.00 96.88 203 GLN A O 1
ATOM 1597 N N . VAL A 1 204 ? 60.450 11.739 -81.867 1.00 97.25 204 VAL A N 1
ATOM 1598 C CA . VAL A 1 204 ? 60.218 12.682 -82.971 1.00 97.25 204 VAL A CA 1
ATOM 1599 C C . VAL A 1 204 ? 61.429 13.594 -83.167 1.00 97.25 204 VAL A C 1
ATOM 1601 O O . VAL A 1 204 ? 61.830 13.819 -84.308 1.00 97.25 204 VAL A O 1
ATOM 1604 N N . GLN A 1 205 ? 62.040 14.093 -82.089 1.00 96.69 205 GLN A N 1
ATOM 1605 C CA . GLN A 1 205 ? 63.261 14.901 -82.171 1.00 96.69 205 GLN A CA 1
ATOM 1606 C C . GLN A 1 205 ? 64.435 14.102 -82.749 1.00 96.69 205 GLN A C 1
ATOM 1608 O O . GLN A 1 205 ? 65.117 14.597 -83.647 1.00 96.69 205 GLN A O 1
ATOM 1613 N N . GLU A 1 206 ? 64.646 12.864 -82.300 1.00 96.56 206 GLU A N 1
ATOM 1614 C CA . GLU A 1 206 ? 65.677 11.970 -82.843 1.00 96.56 206 GLU A CA 1
ATOM 1615 C C . GLU A 1 206 ? 65.478 11.724 -84.344 1.00 96.56 206 GLU A C 1
ATOM 1617 O O . GLU A 1 206 ? 66.413 11.888 -85.130 1.00 96.56 206 GLU A O 1
ATOM 1622 N N . LEU A 1 207 ? 64.248 11.411 -84.769 1.00 95.69 207 LEU A N 1
ATOM 1623 C CA . LEU A 1 207 ? 63.912 11.228 -86.183 1.00 95.69 207 LEU A CA 1
ATOM 1624 C C . LEU A 1 207 ? 64.106 12.513 -86.998 1.00 95.69 207 LEU A C 1
ATOM 1626 O O . LEU A 1 207 ? 64.583 12.449 -88.129 1.00 95.69 207 LEU A O 1
ATOM 1630 N N . GLN A 1 208 ? 63.779 13.684 -86.445 1.00 96.38 208 GLN A N 1
ATOM 1631 C CA . GLN A 1 208 ? 64.037 14.970 -87.101 1.00 96.38 208 GLN A CA 1
ATOM 1632 C C . GLN A 1 208 ? 65.535 15.230 -87.279 1.00 96.38 208 GLN A C 1
ATOM 1634 O O . GLN A 1 208 ? 65.944 15.711 -88.336 1.00 96.38 208 GLN A O 1
ATOM 1639 N N . VAL A 1 209 ? 66.358 14.913 -86.275 1.00 96.62 209 VAL A N 1
ATOM 1640 C CA . VAL A 1 209 ? 67.821 15.024 -86.372 1.00 96.62 209 VAL A CA 1
ATOM 1641 C C . VAL A 1 209 ? 68.360 14.051 -87.419 1.00 96.62 209 VAL A C 1
ATOM 1643 O O . VAL A 1 209 ? 69.112 14.475 -88.294 1.00 96.62 209 VAL A O 1
ATOM 1646 N N . ALA A 1 210 ? 67.925 12.789 -87.406 1.00 93.94 210 ALA A N 1
ATOM 1647 C CA . ALA A 1 210 ? 68.318 11.798 -88.406 1.00 93.94 210 ALA A CA 1
ATOM 1648 C C . ALA A 1 210 ? 67.905 12.213 -89.831 1.00 93.94 210 ALA A C 1
ATOM 1650 O O . ALA A 1 210 ? 68.685 12.065 -90.770 1.00 93.94 210 ALA A O 1
ATOM 1651 N N . LEU A 1 211 ? 66.712 12.796 -90.003 1.00 94.19 211 LEU A N 1
ATOM 1652 C CA . LEU A 1 211 ? 66.251 13.328 -91.288 1.00 94.19 211 LEU A CA 1
ATOM 1653 C C . LEU A 1 211 ? 67.111 14.510 -91.758 1.00 94.19 211 LEU A C 1
ATOM 1655 O O . LEU A 1 211 ? 67.446 14.582 -92.938 1.00 94.19 211 LEU A O 1
ATOM 1659 N N . ARG A 1 212 ? 67.490 15.427 -90.854 1.00 94.81 212 ARG A N 1
ATOM 1660 C CA . ARG A 1 212 ? 68.420 16.525 -91.175 1.00 94.81 212 ARG A CA 1
ATOM 1661 C C . ARG A 1 212 ? 69.776 15.981 -91.616 1.00 94.81 212 ARG A C 1
ATOM 1663 O O . ARG A 1 212 ? 70.240 16.368 -92.680 1.00 94.81 212 ARG A O 1
ATOM 1670 N N . GLN A 1 213 ? 70.341 15.025 -90.880 1.00 93.94 213 GLN A N 1
ATOM 1671 C CA . GLN A 1 213 ? 71.609 14.374 -91.231 1.00 93.94 213 GLN A CA 1
ATOM 1672 C C . GLN A 1 213 ? 71.538 13.648 -92.583 1.00 93.94 213 GLN A C 1
ATOM 1674 O O . GLN A 1 213 ? 72.451 13.762 -93.397 1.00 93.94 213 GLN A O 1
ATOM 1679 N N . ALA A 1 214 ? 70.447 12.928 -92.863 1.00 91.12 214 ALA A N 1
ATOM 1680 C CA . ALA A 1 214 ? 70.244 12.265 -94.150 1.00 91.12 214 ALA A CA 1
ATOM 1681 C C . ALA A 1 214 ? 70.109 13.276 -95.300 1.00 91.12 214 ALA A C 1
ATOM 1683 O O . ALA A 1 214 ? 70.692 13.074 -96.364 1.00 91.12 214 ALA A O 1
ATOM 1684 N N . ASN A 1 215 ? 69.387 14.380 -95.086 1.00 91.75 215 ASN A N 1
ATOM 1685 C CA . ASN A 1 215 ? 69.284 15.466 -96.059 1.00 91.75 215 ASN A CA 1
ATOM 1686 C C . ASN A 1 215 ? 70.641 16.138 -96.307 1.00 91.75 215 ASN A C 1
ATOM 1688 O O . ASN A 1 215 ? 70.980 16.368 -97.462 1.00 91.75 215 ASN A O 1
ATOM 1692 N N . GLU A 1 216 ? 71.428 16.409 -95.264 1.00 91.94 216 GLU A N 1
ATOM 1693 C CA . GLU A 1 216 ? 72.799 16.933 -95.374 1.00 91.94 216 GLU A CA 1
ATOM 1694 C C . GLU A 1 216 ? 73.722 15.967 -96.135 1.00 91.94 216 GLU A C 1
ATOM 1696 O O . GLU A 1 216 ? 74.502 16.382 -96.991 1.00 91.94 216 GLU A O 1
ATOM 1701 N N . ALA A 1 217 ? 73.600 14.660 -95.894 1.00 91.12 217 ALA A N 1
ATOM 1702 C CA . ALA A 1 217 ? 74.338 13.651 -96.648 1.00 91.12 217 ALA A CA 1
ATOM 1703 C C . ALA A 1 217 ? 73.910 13.608 -98.128 1.00 91.12 217 ALA A C 1
ATOM 1705 O O . ALA A 1 217 ? 74.760 13.498 -99.013 1.00 91.12 217 ALA A O 1
ATOM 1706 N N . LEU A 1 218 ? 72.608 13.722 -98.418 1.00 87.94 218 LEU A N 1
ATOM 1707 C CA . LEU A 1 218 ? 72.084 13.792 -99.786 1.00 87.94 218 LEU A CA 1
ATOM 1708 C C . LEU A 1 218 ? 72.534 15.063 -100.511 1.00 87.94 218 LEU A C 1
ATOM 1710 O O . LEU A 1 218 ? 72.919 14.988 -101.677 1.00 87.94 218 LEU A O 1
ATOM 1714 N N . THR A 1 219 ? 72.514 16.226 -99.854 1.00 89.69 219 THR A N 1
ATOM 1715 C CA . THR A 1 219 ? 73.000 17.477 -100.454 1.00 89.69 219 THR A CA 1
ATOM 1716 C C . THR A 1 219 ? 74.502 17.426 -100.706 1.00 89.69 219 THR A C 1
ATOM 1718 O O . THR A 1 219 ? 74.928 17.836 -101.785 1.00 89.69 219 THR A O 1
ATOM 1721 N N . ALA A 1 220 ? 75.291 16.853 -99.790 1.00 87.94 220 ALA A N 1
ATOM 1722 C CA . ALA A 1 220 ? 76.714 16.600 -100.008 1.00 87.94 220 ALA A CA 1
ATOM 1723 C C . ALA A 1 220 ? 76.948 15.689 -101.227 1.00 87.94 220 ALA A C 1
ATOM 1725 O O . ALA A 1 220 ? 77.705 16.048 -102.124 1.00 87.94 220 ALA A O 1
ATOM 1726 N N . LYS A 1 221 ? 76.226 14.564 -101.340 1.00 85.62 221 LYS A N 1
ATOM 1727 C CA . LYS A 1 221 ? 76.314 13.674 -102.515 1.00 85.62 221 LYS A CA 1
ATOM 1728 C C . LYS A 1 221 ? 75.881 14.347 -103.817 1.00 85.62 221 LYS A C 1
ATOM 1730 O O . LYS A 1 221 ? 76.508 14.127 -104.849 1.00 85.62 221 LYS A O 1
ATOM 1735 N N . ASN A 1 222 ? 74.843 15.179 -103.791 1.00 80.94 222 ASN A N 1
ATOM 1736 C CA . ASN A 1 222 ? 74.436 15.962 -104.958 1.00 80.94 222 ASN A CA 1
ATOM 1737 C C . ASN A 1 222 ? 75.511 16.981 -105.361 1.00 80.94 222 ASN A C 1
ATOM 1739 O O . ASN A 1 222 ? 75.750 17.173 -106.550 1.00 80.94 222 ASN A O 1
ATOM 1743 N N . HIS A 1 223 ? 76.184 17.611 -104.395 1.00 83.94 223 HIS A N 1
ATOM 1744 C CA . HIS A 1 223 ? 77.315 18.496 -104.665 1.00 83.94 223 HIS A CA 1
ATOM 1745 C C . HIS A 1 223 ? 78.498 17.737 -105.292 1.00 83.94 223 HIS A C 1
ATOM 1747 O O . HIS A 1 223 ? 79.056 18.198 -106.291 1.00 83.94 223 HIS A O 1
ATOM 1753 N N . ASP A 1 224 ? 78.821 16.541 -104.788 1.00 81.25 224 ASP A N 1
ATOM 1754 C CA . ASP A 1 224 ? 79.825 15.647 -105.386 1.00 81.25 224 ASP A CA 1
ATOM 1755 C C . ASP A 1 224 ? 79.459 15.281 -106.841 1.00 81.25 224 ASP A C 1
ATOM 1757 O O . ASP A 1 224 ? 80.305 15.324 -107.730 1.00 81.25 224 ASP A O 1
ATOM 1761 N N . LEU A 1 225 ? 78.187 14.967 -107.124 1.00 76.38 225 LEU A N 1
ATOM 1762 C CA . LEU A 1 225 ? 77.720 14.653 -108.484 1.00 76.38 225 LEU A CA 1
ATOM 1763 C C . LEU A 1 225 ? 77.836 15.848 -109.440 1.00 76.38 225 LEU A C 1
ATOM 1765 O O . LEU A 1 225 ? 78.266 15.681 -110.580 1.00 76.38 225 LEU A O 1
ATOM 1769 N N . ILE A 1 226 ? 77.485 17.051 -108.979 1.00 75.06 226 ILE A N 1
ATOM 1770 C CA . ILE A 1 226 ? 77.600 18.285 -109.772 1.00 75.06 226 ILE A CA 1
ATOM 1771 C C . ILE A 1 226 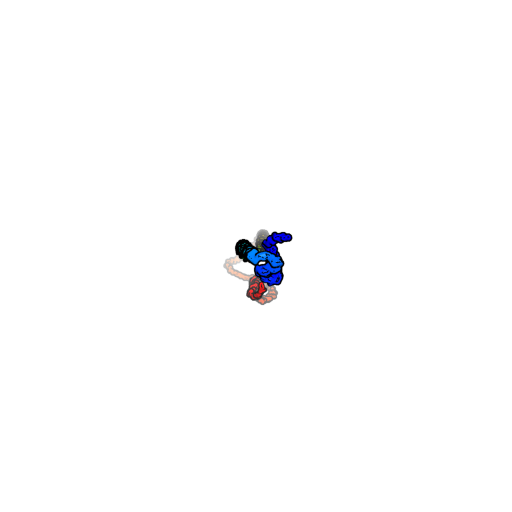? 79.069 18.603 -110.076 1.00 75.06 226 ILE A C 1
ATOM 1773 O O . ILE A 1 226 ? 79.393 19.042 -111.178 1.00 75.06 226 ILE A O 1
ATOM 1777 N N . THR A 1 227 ? 79.967 18.376 -109.119 1.00 71.88 227 THR A N 1
ATOM 1778 C CA . THR A 1 227 ? 81.404 18.628 -109.300 1.00 71.88 227 THR A CA 1
ATOM 1779 C C . THR A 1 227 ? 82.099 17.549 -110.140 1.00 71.88 227 THR A C 1
ATOM 1781 O O . THR A 1 227 ? 83.076 17.854 -110.823 1.00 71.88 227 THR A O 1
ATOM 1784 N N . ALA A 1 228 ? 81.571 16.319 -110.175 1.00 65.62 228 ALA A N 1
ATOM 1785 C CA . ALA A 1 228 ? 82.109 15.200 -110.953 1.00 65.62 228 ALA A CA 1
ATOM 1786 C C . ALA A 1 228 ? 81.705 15.176 -112.445 1.00 65.62 228 ALA A C 1
ATOM 1788 O O . ALA A 1 228 ? 82.181 14.308 -113.179 1.00 65.62 228 ALA A O 1
ATOM 1789 N N . GLN A 1 229 ? 80.860 16.097 -112.928 1.00 43.41 229 GLN A N 1
ATOM 1790 C CA . GLN A 1 229 ? 80.372 16.099 -114.316 1.00 43.41 229 GLN A CA 1
ATOM 1791 C C . GLN A 1 229 ? 81.035 17.205 -115.180 1.00 43.41 229 GLN A C 1
ATOM 1793 O O . GLN A 1 229 ? 80.634 18.367 -115.097 1.00 43.41 229 GLN A O 1
ATOM 1798 N N . PRO A 1 230 ? 82.026 16.894 -116.050 1.00 46.34 230 PRO A N 1
ATOM 1799 C CA . PRO A 1 230 ? 82.605 17.869 -116.977 1.00 46.34 230 PRO A CA 1
ATOM 1800 C C . PRO A 1 230 ? 81.815 17.993 -118.297 1.00 46.34 230 PRO A C 1
ATOM 1802 O O . PRO A 1 230 ? 81.332 17.017 -118.868 1.00 46.34 230 PRO A O 1
ATOM 1805 N N . ARG A 1 231 ? 81.721 19.236 -118.796 1.00 45.09 231 ARG A N 1
ATOM 1806 C CA . ARG A 1 231 ? 81.137 19.663 -120.087 1.00 45.09 231 ARG A CA 1
ATOM 1807 C C . ARG A 1 231 ? 81.776 18.971 -121.307 1.00 45.09 231 ARG A C 1
ATOM 1809 O O . ARG A 1 231 ? 82.988 19.074 -121.460 1.00 45.09 231 ARG A O 1
ATOM 1816 N N . GLN A 1 232 ? 80.953 18.489 -122.253 1.00 35.09 232 GLN A N 1
ATOM 1817 C CA . GLN A 1 232 ? 81.203 18.500 -123.713 1.00 35.09 232 GLN A CA 1
ATOM 1818 C C . GLN A 1 232 ? 79.870 18.430 -124.520 1.00 35.09 232 GLN A C 1
ATOM 1820 O O . GLN A 1 232 ? 78.972 17.671 -124.177 1.00 35.09 232 GLN A O 1
ATOM 1825 N N . TRP A 1 233 ? 79.758 19.306 -125.534 1.00 38.50 233 TRP A N 1
ATOM 1826 C CA . TRP A 1 233 ? 78.643 19.664 -126.467 1.00 38.50 233 TRP A CA 1
ATOM 1827 C C . TRP A 1 233 ? 78.699 18.833 -127.800 1.00 38.50 233 TRP A C 1
ATOM 1829 O O . TRP A 1 233 ? 79.644 18.049 -127.866 1.00 38.50 233 TRP A O 1
ATOM 1839 N N . PRO A 1 234 ? 77.862 18.972 -128.892 1.00 54.41 234 PRO A N 1
ATOM 1840 C CA . PRO A 1 234 ? 76.939 20.058 -129.313 1.00 54.41 234 PRO A CA 1
ATOM 1841 C C . PRO A 1 234 ? 75.590 19.663 -130.017 1.00 54.41 234 PRO A C 1
ATOM 1843 O O . PRO A 1 234 ? 75.134 18.527 -129.971 1.00 54.41 234 PRO A O 1
ATOM 1846 N N . VAL A 1 235 ? 74.951 20.677 -130.633 1.00 45.56 235 VAL A N 1
ATOM 1847 C CA . VAL A 1 235 ? 73.529 20.893 -131.003 1.00 45.56 235 VAL A CA 1
ATOM 1848 C C . VAL A 1 235 ? 73.244 20.799 -132.516 1.00 45.56 235 VAL A C 1
ATOM 1850 O O . VAL A 1 235 ? 74.058 21.255 -133.314 1.00 45.56 235 VAL A O 1
ATOM 1853 N N . ALA A 1 236 ? 72.026 20.377 -132.893 1.00 35.69 236 ALA A N 1
ATOM 1854 C CA . ALA A 1 236 ? 71.329 20.813 -134.117 1.00 35.69 236 ALA A CA 1
ATOM 1855 C C . ALA A 1 236 ? 69.866 21.206 -133.784 1.00 35.69 236 ALA A C 1
ATOM 1857 O O . ALA A 1 236 ? 69.174 20.467 -133.088 1.00 35.69 236 ALA A O 1
ATOM 1858 N N . GLY A 1 237 ? 69.430 22.399 -134.221 1.00 42.75 237 GLY A N 1
ATOM 1859 C CA . GLY A 1 237 ? 68.093 22.985 -133.982 1.00 42.75 237 GLY A CA 1
ATOM 1860 C C . GLY A 1 237 ? 66.969 22.301 -134.781 1.00 42.75 237 GLY A C 1
ATOM 1861 O O . GLY A 1 237 ? 67.239 21.554 -135.709 1.00 42.75 237 GLY A O 1
ATOM 1862 N N . THR A 1 238 ? 65.677 22.515 -134.520 1.00 45.00 238 THR A N 1
ATOM 1863 C CA . THR A 1 238 ? 64.981 23.776 -134.194 1.00 45.00 238 THR A CA 1
ATOM 1864 C C . THR A 1 238 ? 63.658 23.531 -133.434 1.00 45.00 238 THR A C 1
ATOM 1866 O O . THR A 1 238 ? 63.254 22.398 -133.196 1.00 45.00 238 THR A O 1
ATOM 1869 N N . GLN A 1 239 ? 63.055 24.634 -132.981 1.00 40.00 239 GLN A N 1
ATOM 1870 C CA . GLN A 1 239 ? 62.189 24.830 -131.815 1.00 40.00 239 GLN A CA 1
ATOM 1871 C C . GLN A 1 239 ? 60.740 24.280 -131.824 1.00 40.00 239 GLN A C 1
ATOM 1873 O O . GLN A 1 239 ? 60.030 24.312 -132.822 1.00 40.00 239 GLN A O 1
ATOM 1878 N N . TYR A 1 240 ? 60.357 23.887 -130.597 1.00 49.28 240 TYR A N 1
ATOM 1879 C CA . TYR A 1 240 ? 59.071 23.842 -129.854 1.00 49.28 240 TYR A CA 1
ATOM 1880 C C . TYR A 1 240 ? 58.173 25.110 -129.957 1.00 49.28 240 TYR A C 1
ATOM 1882 O O . TYR A 1 240 ? 58.630 26.067 -130.584 1.00 49.28 240 TYR A O 1
ATOM 1890 N N . PRO A 1 241 ? 57.003 25.236 -129.250 1.00 57.41 241 PRO A N 1
ATOM 1891 C CA . PRO A 1 241 ? 56.357 24.344 -128.234 1.00 57.41 241 PRO A CA 1
ATOM 1892 C C . PRO A 1 241 ? 54.835 24.072 -128.458 1.00 57.41 241 PRO A C 1
ATOM 1894 O O . PRO A 1 241 ? 54.189 24.820 -129.178 1.00 57.41 241 PRO A O 1
ATOM 1897 N N . ALA A 1 242 ? 54.164 22.988 -128.013 1.00 39.47 242 ALA A N 1
ATOM 1898 C CA . ALA A 1 242 ? 53.998 22.252 -126.729 1.00 39.47 242 ALA A CA 1
ATOM 1899 C C . ALA A 1 242 ? 53.072 22.939 -125.694 1.00 39.47 242 ALA A C 1
ATOM 1901 O O . ALA A 1 242 ? 53.271 24.103 -125.380 1.00 39.47 242 ALA A O 1
ATOM 1902 N N . GLY A 1 243 ? 52.072 22.295 -125.077 1.00 37.56 243 GLY A N 1
ATOM 1903 C CA . GLY A 1 243 ? 51.651 20.885 -125.080 1.00 37.56 243 GLY A CA 1
ATOM 1904 C C . GLY A 1 243 ? 51.071 20.498 -123.706 1.00 37.56 243 GLY A C 1
ATOM 1905 O O . GLY A 1 243 ? 51.638 20.850 -122.679 1.00 37.56 243 GLY A O 1
ATOM 1906 N N . ALA A 1 244 ? 49.924 19.816 -123.698 1.00 34.88 244 ALA A N 1
ATOM 1907 C CA . ALA A 1 244 ? 49.086 19.484 -122.544 1.00 34.88 244 ALA A CA 1
ATOM 1908 C C . ALA A 1 244 ? 49.409 18.123 -121.881 1.00 34.88 244 ALA A C 1
ATOM 1910 O O . ALA A 1 244 ? 49.971 17.247 -122.526 1.00 34.88 244 ALA A O 1
ATOM 1911 N N . GLY A 1 245 ? 48.888 17.912 -120.661 1.00 36.12 245 GLY A N 1
ATOM 1912 C CA . GLY A 1 245 ? 48.094 16.707 -120.354 1.00 36.12 245 GLY A CA 1
ATOM 1913 C C . GLY A 1 245 ? 48.713 15.547 -119.549 1.00 36.12 245 GLY A C 1
ATOM 1914 O O . GLY A 1 245 ? 49.580 14.835 -120.028 1.00 36.12 245 GLY A O 1
ATOM 1915 N N . THR A 1 246 ? 48.105 15.299 -118.376 1.00 41.16 246 THR A N 1
ATOM 1916 C CA . THR A 1 246 ? 47.513 14.017 -117.895 1.00 41.16 246 THR A CA 1
ATOM 1917 C C . THR A 1 246 ? 48.283 12.681 -117.927 1.00 41.16 246 THR A C 1
ATOM 1919 O O . THR A 1 246 ? 48.607 12.174 -118.990 1.00 41.16 246 THR A O 1
ATOM 1922 N N . GLY A 1 247 ? 48.233 11.962 -116.788 1.00 38.00 247 GLY A N 1
ATOM 1923 C CA . GLY A 1 247 ? 47.523 10.667 -116.755 1.00 38.00 247 GLY A CA 1
ATOM 1924 C C . GLY A 1 247 ? 48.232 9.418 -116.193 1.00 38.00 247 GLY A C 1
ATOM 1925 O O . GLY A 1 247 ? 49.134 8.888 -116.819 1.00 38.00 247 GLY A O 1
ATOM 1926 N N . ALA A 1 248 ? 47.640 8.886 -115.109 1.00 38.44 248 ALA A N 1
ATOM 1927 C CA . ALA A 1 248 ? 47.330 7.468 -114.829 1.00 38.44 248 ALA A CA 1
ATOM 1928 C C . ALA A 1 248 ? 48.429 6.416 -114.522 1.00 38.44 248 ALA A C 1
ATOM 1930 O O . ALA A 1 248 ? 49.423 6.290 -115.222 1.00 38.44 248 ALA A O 1
ATOM 1931 N N . GLY A 1 249 ? 48.118 5.526 -113.557 1.00 34.19 249 GLY A N 1
ATOM 1932 C CA . GLY A 1 249 ? 48.589 4.128 -113.581 1.00 34.19 249 GLY A CA 1
ATOM 1933 C C . GLY A 1 249 ? 48.862 3.448 -112.229 1.00 34.19 249 GLY A C 1
ATOM 1934 O O . GLY A 1 249 ? 49.904 3.659 -111.630 1.00 34.19 249 GLY A O 1
ATOM 1935 N N . MET A 1 250 ? 47.944 2.574 -111.799 1.00 39.44 250 MET A N 1
ATOM 1936 C CA . MET A 1 250 ? 48.074 1.536 -110.745 1.00 39.44 250 MET A CA 1
ATOM 1937 C C . MET A 1 250 ? 48.936 0.326 -111.238 1.00 39.44 250 MET A C 1
ATOM 1939 O O . MET A 1 250 ? 49.297 0.374 -112.416 1.00 39.44 250 MET A O 1
ATOM 1943 N N . PRO A 1 251 ? 49.248 -0.774 -110.478 1.00 59.53 251 PRO A N 1
ATOM 1944 C CA . PRO A 1 251 ? 48.286 -1.833 -110.067 1.00 59.53 251 PRO A CA 1
ATOM 1945 C C . PRO A 1 251 ? 48.681 -2.688 -108.804 1.00 59.53 251 PRO A C 1
ATOM 1947 O O . PRO A 1 251 ? 49.419 -2.233 -107.940 1.00 59.53 251 PRO A O 1
ATOM 1950 N N . ALA A 1 252 ? 48.118 -3.910 -108.674 1.00 43.81 252 ALA A N 1
ATOM 1951 C CA . ALA A 1 252 ? 47.634 -4.600 -107.454 1.00 43.81 252 ALA A CA 1
ATOM 1952 C C . ALA A 1 252 ? 48.331 -5.922 -106.977 1.00 43.81 252 ALA A C 1
ATOM 1954 O O . ALA A 1 252 ? 49.151 -6.492 -107.686 1.00 43.81 252 ALA A O 1
ATOM 1955 N N . GLY A 1 253 ? 47.860 -6.487 -105.835 1.00 39.56 253 GLY A N 1
ATOM 1956 C CA . GLY A 1 253 ? 47.904 -7.920 -105.402 1.00 39.56 253 GLY A CA 1
ATOM 1957 C C . GLY A 1 253 ? 48.231 -8.110 -103.895 1.00 39.56 253 GLY A C 1
ATOM 1958 O O . GLY A 1 253 ? 49.079 -7.387 -103.406 1.00 39.56 253 GLY A O 1
ATOM 1959 N N . ARG A 1 254 ? 47.687 -9.008 -103.040 1.00 40.28 254 ARG A N 1
ATOM 1960 C CA . ARG A 1 254 ? 46.768 -10.178 -103.068 1.00 40.28 254 ARG A CA 1
ATOM 1961 C C . ARG A 1 254 ? 46.185 -10.439 -101.642 1.00 40.28 254 ARG A C 1
ATOM 1963 O O . ARG A 1 254 ? 46.705 -9.956 -100.647 1.00 40.28 254 ARG A O 1
ATOM 1970 N N . ARG A 1 255 ? 45.111 -11.242 -101.588 1.00 43.34 255 ARG A N 1
ATOM 1971 C CA . ARG A 1 255 ? 44.285 -11.772 -100.458 1.00 43.34 255 ARG A CA 1
ATOM 1972 C C . ARG A 1 255 ? 44.884 -13.073 -99.835 1.00 43.34 255 ARG A C 1
ATOM 1974 O O . ARG A 1 255 ? 45.761 -13.618 -100.504 1.00 43.34 255 ARG A O 1
ATOM 1981 N N . PRO A 1 256 ? 44.430 -13.643 -98.675 1.00 53.75 256 PRO A N 1
ATOM 1982 C CA . PRO A 1 256 ? 43.097 -14.276 -98.533 1.00 53.75 256 PRO A CA 1
ATOM 1983 C C . PRO A 1 256 ? 42.436 -14.290 -97.125 1.00 53.75 256 PRO A C 1
ATOM 1985 O O . PRO A 1 256 ? 42.882 -13.659 -96.178 1.00 53.75 256 PRO A O 1
ATOM 1988 N N . ALA A 1 257 ? 41.281 -14.965 -97.076 1.00 42.91 257 ALA A N 1
ATOM 1989 C CA . ALA A 1 257 ? 40.177 -14.902 -96.119 1.00 42.91 257 A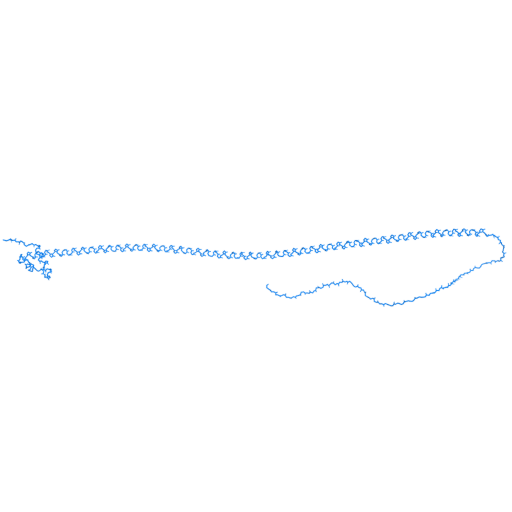LA A CA 1
ATOM 1990 C C . ALA A 1 257 ? 40.266 -15.848 -94.902 1.00 42.91 257 ALA A C 1
ATOM 1992 O O . ALA A 1 257 ? 40.899 -16.894 -94.978 1.00 42.91 257 ALA A O 1
ATOM 1993 N N . ALA A 1 258 ? 39.464 -15.569 -93.864 1.00 36.75 258 ALA A N 1
ATOM 1994 C CA . ALA A 1 258 ? 38.857 -16.588 -93.001 1.00 36.75 258 ALA A CA 1
ATOM 1995 C C . ALA A 1 258 ? 37.535 -16.085 -92.388 1.00 36.75 258 ALA A C 1
ATOM 1997 O O . ALA A 1 258 ? 37.275 -14.892 -92.273 1.00 36.75 258 ALA A O 1
ATOM 1998 N N . ARG A 1 259 ? 36.676 -17.047 -92.063 1.00 39.59 259 ARG A N 1
ATOM 1999 C CA . ARG A 1 259 ? 35.221 -16.996 -91.899 1.00 39.59 259 ARG A CA 1
ATOM 2000 C C . ARG A 1 259 ? 34.887 -17.422 -90.470 1.00 39.59 259 ARG A C 1
ATOM 2002 O O . ARG A 1 259 ? 35.371 -18.471 -90.071 1.00 39.59 259 ARG A O 1
ATOM 2009 N N . ALA A 1 260 ? 33.988 -16.740 -89.762 1.00 36.34 260 ALA A N 1
ATOM 2010 C CA . ALA A 1 260 ? 33.194 -17.377 -88.706 1.00 36.34 260 ALA A CA 1
ATOM 2011 C C . ALA A 1 260 ? 31.916 -16.588 -88.399 1.00 36.34 260 ALA A C 1
ATOM 2013 O O . ALA A 1 260 ? 31.920 -15.376 -88.229 1.00 36.34 260 ALA A O 1
ATOM 2014 N N . ARG A 1 261 ? 30.813 -17.335 -88.368 1.00 41.38 261 ARG A N 1
ATOM 2015 C CA . ARG A 1 261 ? 29.448 -16.937 -88.019 1.00 41.38 261 ARG A CA 1
ATOM 2016 C C . ARG A 1 261 ? 29.297 -16.879 -86.494 1.00 41.38 261 ARG A C 1
ATOM 2018 O O . ARG A 1 261 ? 29.861 -17.747 -85.837 1.00 41.38 261 ARG A O 1
ATOM 2025 N N . ARG A 1 262 ? 28.375 -16.059 -85.979 1.00 36.53 262 ARG A N 1
ATOM 2026 C CA . ARG A 1 262 ? 27.215 -16.541 -85.195 1.00 36.53 262 ARG A CA 1
ATOM 2027 C C . ARG A 1 262 ? 26.249 -15.411 -84.831 1.00 36.53 262 ARG A C 1
ATOM 2029 O O . ARG A 1 262 ? 26.638 -14.289 -84.548 1.00 36.53 262 ARG A O 1
ATOM 2036 N N . THR A 1 263 ? 24.981 -15.781 -84.900 1.00 46.72 263 THR A N 1
ATOM 2037 C CA . THR A 1 263 ? 23.749 -15.064 -84.571 1.00 46.72 263 THR A CA 1
ATOM 2038 C C . THR A 1 263 ? 23.483 -15.008 -83.057 1.00 46.72 263 THR A C 1
ATOM 2040 O O . THR A 1 263 ? 24.002 -15.839 -82.315 1.00 46.72 263 THR A O 1
ATOM 2043 N N . ALA A 1 264 ? 22.654 -14.028 -82.666 1.00 44.16 264 ALA A N 1
ATOM 2044 C CA . ALA A 1 264 ? 22.201 -13.585 -81.330 1.00 44.16 264 ALA A CA 1
ATOM 2045 C C . ALA A 1 264 ? 21.553 -14.668 -80.423 1.00 44.16 264 ALA A C 1
ATOM 2047 O O . ALA A 1 264 ? 21.307 -15.771 -80.919 1.00 44.16 264 ALA A O 1
ATOM 2048 N N . PRO A 1 265 ? 21.249 -14.396 -79.124 1.00 52.84 265 PRO A N 1
ATOM 2049 C CA . PRO A 1 265 ? 19.996 -13.682 -78.759 1.00 52.84 265 PRO A CA 1
ATOM 2050 C C . PRO A 1 265 ? 19.987 -12.901 -77.407 1.00 52.84 265 PRO A C 1
ATOM 2052 O O . PRO A 1 265 ? 20.885 -13.057 -76.591 1.00 52.84 265 PRO A O 1
ATOM 2055 N N . GLY A 1 266 ? 18.891 -12.160 -77.148 1.00 34.88 266 GLY A N 1
ATOM 2056 C CA . GLY A 1 266 ? 18.362 -11.809 -75.806 1.00 34.88 266 GLY A CA 1
ATOM 2057 C C . GLY A 1 266 ? 19.069 -10.646 -75.088 1.00 34.88 266 GLY A C 1
ATOM 2058 O O . GLY A 1 266 ? 20.283 -10.589 -75.054 1.00 34.88 266 GLY A O 1
ATOM 2059 N N . GLY A 1 267 ? 18.407 -9.635 -74.525 1.00 42.84 267 GLY A N 1
ATOM 2060 C CA . GLY A 1 267 ? 17.150 -9.668 -73.782 1.00 42.84 267 GLY A CA 1
ATOM 2061 C C . GLY A 1 267 ? 17.454 -9.655 -72.278 1.00 42.84 267 GLY A C 1
ATOM 2062 O O . GLY A 1 267 ? 18.212 -10.497 -71.816 1.00 42.84 267 GLY A O 1
ATOM 2063 N N . TYR A 1 268 ? 16.799 -8.738 -71.559 1.00 40.12 268 TYR A N 1
ATOM 2064 C CA . TYR A 1 268 ? 16.732 -8.558 -70.098 1.00 40.12 268 TYR A CA 1
ATOM 2065 C C . TYR A 1 268 ? 17.722 -7.578 -69.459 1.00 40.12 268 TYR A C 1
ATOM 2067 O O . TYR A 1 268 ? 18.876 -7.879 -69.167 1.00 40.12 268 TYR A O 1
ATOM 2075 N N . GLY A 1 269 ? 17.177 -6.393 -69.165 1.00 45.09 269 GLY A N 1
ATOM 2076 C CA . GLY A 1 269 ? 17.628 -5.584 -68.048 1.00 45.09 269 GLY A CA 1
ATOM 2077 C C . GLY A 1 269 ? 17.475 -6.354 -66.738 1.00 45.09 269 GLY A C 1
ATOM 2078 O O . GLY A 1 269 ? 16.559 -7.162 -66.573 1.00 45.09 269 GLY A O 1
ATOM 2079 N N . VAL A 1 270 ? 18.388 -6.086 -65.813 1.00 44.38 270 VAL A N 1
ATOM 2080 C CA . VAL A 1 270 ? 18.304 -6.580 -64.444 1.00 44.38 270 VAL A CA 1
ATOM 2081 C C . VAL A 1 270 ? 17.801 -5.432 -63.563 1.00 44.38 270 VAL A C 1
ATOM 2083 O O . VAL A 1 270 ? 18.366 -4.336 -63.618 1.00 44.38 270 VAL A O 1
ATOM 2086 N N . PRO A 1 271 ? 16.725 -5.656 -62.793 1.00 53.78 271 PRO A N 1
ATOM 2087 C CA . PRO A 1 271 ? 16.142 -4.685 -61.887 1.00 53.78 271 PRO A CA 1
ATOM 2088 C C . PRO A 1 271 ? 16.862 -4.663 -60.532 1.00 53.78 271 PRO A C 1
ATOM 2090 O O . PRO A 1 271 ? 17.545 -5.600 -60.127 1.00 53.78 271 PRO A O 1
ATOM 2093 N N . SER A 1 272 ? 16.637 -3.559 -59.827 1.00 49.06 272 SER A N 1
ATOM 2094 C CA . SER A 1 272 ? 16.853 -3.369 -58.393 1.00 49.06 272 SER A CA 1
ATOM 2095 C C . SER A 1 272 ? 16.308 -4.538 -57.550 1.00 49.06 272 SER A C 1
ATOM 2097 O O . SER A 1 272 ? 15.202 -5.007 -57.831 1.00 49.06 272 SER A O 1
ATOM 2099 N N . PRO A 1 273 ? 16.993 -4.978 -56.477 1.00 53.19 273 PRO A N 1
ATOM 2100 C CA . PRO A 1 273 ? 16.366 -5.810 -55.467 1.00 53.19 273 PRO A CA 1
ATOM 2101 C C . PRO A 1 273 ? 15.672 -4.919 -54.429 1.00 53.19 273 PRO A C 1
ATOM 2103 O O . PRO A 1 273 ? 16.285 -4.433 -53.481 1.00 53.19 273 PRO A O 1
ATOM 2106 N N . ALA A 1 274 ? 14.361 -4.753 -54.600 1.00 42.62 274 ALA A N 1
ATOM 2107 C CA . ALA A 1 274 ? 13.446 -4.573 -53.484 1.00 42.62 274 ALA A CA 1
ATOM 2108 C C . ALA A 1 274 ? 12.823 -5.940 -53.150 1.00 42.62 274 ALA A C 1
ATOM 2110 O O . ALA A 1 274 ? 12.082 -6.506 -53.949 1.00 42.62 274 ALA A O 1
ATOM 2111 N N . GLY A 1 275 ? 13.123 -6.451 -51.959 1.00 36.84 275 GLY A N 1
ATOM 2112 C CA . GLY A 1 275 ? 12.355 -7.472 -51.242 1.00 36.84 275 GLY A CA 1
ATOM 2113 C C . GLY A 1 275 ? 12.520 -7.138 -49.758 1.00 36.84 275 GLY A C 1
ATOM 2114 O O . GLY A 1 275 ? 13.629 -7.222 -49.249 1.00 36.84 275 GLY A O 1
ATOM 2115 N N . ALA A 1 276 ? 11.567 -6.523 -49.056 1.00 41.88 276 ALA A N 1
ATOM 2116 C CA . ALA A 1 276 ? 10.194 -6.954 -48.792 1.00 41.88 276 ALA A CA 1
ATOM 2117 C C . ALA A 1 276 ? 10.148 -8.357 -48.165 1.00 41.88 276 ALA A C 1
ATOM 2119 O O . ALA A 1 276 ? 9.799 -9.332 -48.821 1.00 41.88 276 ALA A O 1
ATOM 2120 N N . LEU A 1 277 ? 10.477 -8.427 -46.871 1.00 44.22 277 LEU A N 1
ATOM 2121 C CA . LEU A 1 277 ? 9.930 -9.439 -45.972 1.00 44.22 277 LEU A CA 1
ATOM 2122 C C . LEU A 1 277 ? 8.781 -8.814 -45.172 1.00 44.22 277 LEU A C 1
ATOM 2124 O O . LEU A 1 277 ? 8.968 -7.989 -44.283 1.00 44.22 277 LEU A O 1
ATOM 2128 N N . ASP A 1 278 ? 7.590 -9.194 -45.618 1.00 41.97 278 ASP A N 1
ATOM 2129 C CA . ASP A 1 278 ? 6.510 -9.756 -44.811 1.00 41.97 278 ASP A CA 1
ATOM 2130 C C . ASP A 1 278 ? 5.974 -8.931 -43.626 1.00 41.97 278 ASP A C 1
ATOM 2132 O O . ASP A 1 278 ? 6.347 -9.090 -42.465 1.00 41.97 278 ASP A O 1
ATOM 2136 N N . ARG A 1 279 ? 4.963 -8.108 -43.932 1.00 45.34 279 ARG A N 1
ATOM 2137 C CA . ARG A 1 279 ? 3.827 -7.919 -43.026 1.00 45.34 279 ARG A CA 1
ATOM 2138 C C . ARG A 1 279 ? 2.768 -8.956 -43.384 1.00 45.34 279 ARG A C 1
ATOM 2140 O O . ARG A 1 279 ? 2.075 -8.793 -44.389 1.00 45.34 279 ARG A O 1
ATOM 2147 N N . ARG A 1 280 ? 2.544 -9.925 -42.496 1.00 45.19 280 ARG A N 1
ATOM 2148 C CA . ARG A 1 280 ? 1.221 -10.530 -42.330 1.00 45.19 280 ARG A CA 1
ATOM 2149 C C . ARG A 1 280 ? 0.637 -10.195 -40.972 1.00 45.19 280 ARG A C 1
ATOM 2151 O O . ARG A 1 280 ? 1.313 -10.103 -39.955 1.00 45.19 280 ARG A O 1
ATOM 2158 N N . TYR A 1 281 ? -0.654 -9.939 -41.074 1.00 43.59 281 TYR A N 1
ATOM 2159 C CA . TYR A 1 281 ? -1.576 -9.413 -40.101 1.00 43.59 281 TYR A CA 1
ATOM 2160 C C . TYR A 1 281 ? -1.761 -10.299 -38.872 1.00 43.59 281 TYR A C 1
ATOM 2162 O O . TYR A 1 281 ? -1.783 -11.525 -38.941 1.00 43.59 281 TYR A O 1
ATOM 2170 N N . ALA A 1 282 ? -2.025 -9.596 -37.775 1.00 45.53 282 ALA A N 1
ATOM 2171 C CA . ALA A 1 282 ? -2.737 -10.054 -36.601 1.00 45.53 282 ALA A CA 1
ATOM 2172 C C . ALA A 1 282 ? -4.051 -10.784 -36.937 1.00 45.53 282 ALA A C 1
ATOM 2174 O O . ALA A 1 282 ? -4.808 -10.343 -37.802 1.00 45.53 282 ALA A O 1
ATOM 2175 N N . SER A 1 283 ? -4.390 -11.820 -36.167 1.00 45.38 283 SER A N 1
ATOM 2176 C CA . SER A 1 283 ? -5.536 -11.785 -35.238 1.00 45.38 283 SER A CA 1
ATOM 2177 C C . SER A 1 283 ? -5.865 -13.165 -34.641 1.00 45.38 283 SER A C 1
ATOM 2179 O O . SER A 1 283 ? -5.763 -14.186 -35.310 1.00 45.38 283 SER A O 1
ATOM 2181 N N . ALA A 1 284 ? -6.364 -13.110 -33.398 1.00 42.56 284 ALA A N 1
ATOM 2182 C CA . ALA A 1 284 ? -7.297 -14.033 -32.732 1.00 42.56 284 ALA A CA 1
ATOM 2183 C C . ALA A 1 284 ? -6.758 -15.089 -31.734 1.00 42.56 284 ALA A C 1
ATOM 2185 O O . ALA A 1 284 ? -6.111 -16.063 -32.097 1.00 42.56 284 ALA A O 1
ATOM 2186 N N . GLY A 1 285 ? -7.192 -14.921 -30.471 1.00 40.91 285 GLY A N 1
ATOM 2187 C CA . GLY A 1 285 ? -7.163 -15.891 -29.359 1.00 40.91 285 GLY A CA 1
ATOM 2188 C C . GLY A 1 285 ? -6.696 -15.218 -28.059 1.00 40.91 285 GLY A C 1
ATOM 2189 O O . GLY A 1 285 ? -5.502 -15.113 -27.849 1.00 40.91 285 GLY A O 1
ATOM 2190 N N . LYS A 1 286 ? -7.511 -14.533 -27.241 1.00 47.84 286 LYS A N 1
ATOM 2191 C CA . LYS A 1 286 ? -8.729 -14.916 -26.491 1.00 47.84 286 LYS A CA 1
ATOM 2192 C C . LYS A 1 286 ? -8.458 -15.991 -25.417 1.00 47.84 286 LYS A C 1
ATOM 2194 O O . LYS A 1 286 ? -8.137 -17.115 -25.784 1.00 47.84 286 LYS A O 1
ATOM 2199 N N . ARG A 1 287 ? -8.798 -15.636 -24.157 1.00 45.25 287 ARG A N 1
ATOM 2200 C CA . ARG A 1 287 ? -8.876 -16.421 -22.889 1.00 45.25 287 ARG A CA 1
ATOM 2201 C C . ARG A 1 287 ? -7.590 -16.389 -22.051 1.00 45.25 287 ARG A C 1
ATOM 2203 O O . ARG A 1 287 ? -6.520 -16.409 -22.629 1.00 45.25 287 ARG A O 1
ATOM 2210 N N . ALA A 1 288 ? -7.590 -16.429 -20.723 1.00 46.78 288 ALA A N 1
ATOM 2211 C CA . ALA A 1 288 ? -8.564 -16.244 -19.641 1.00 46.78 288 ALA A CA 1
ATOM 2212 C C . ALA A 1 288 ? -7.757 -16.437 -18.337 1.00 46.78 288 ALA A C 1
ATOM 2214 O O . ALA A 1 288 ? -6.873 -17.294 -18.346 1.00 46.78 288 ALA A O 1
ATOM 2215 N N . HIS A 1 289 ? -8.131 -15.695 -17.287 1.00 47.19 289 HIS A N 1
ATOM 2216 C CA . HIS A 1 289 ? -7.819 -15.813 -15.847 1.00 47.19 289 HIS A CA 1
ATOM 2217 C C . HIS A 1 289 ? -7.221 -14.548 -15.245 1.00 47.19 289 HIS A C 1
ATOM 2219 O O . HIS A 1 289 ? -6.204 -14.059 -15.776 1.00 47.19 289 HIS A O 1
#

pLDDT: mean 79.48, std 21.96, range [33.62, 98.69]

Organism: NCBI:txid1414836

Secondary structure (DSSP, 8-state):
----PPPHHHHHHHHHHHHHTT----HHHHHHHTTT-S-HHHHHHHHHHHHHHHHHHHHHHHHHHHHHHHHHHHHHHHHHHHHHHHHHHHHHHHHHHHHHHHHHHHHHHHHHHHHHHHHHHHHHHHHHHHHHHHHHHHHHHHHHHHHHHHHHHHHHHHHHHHHHHHHHHHHHHHHHHHHHHHHHHHHHHHHHHHHHHHHHHHHHHHHHHHHHHHHHHHHHHHHHHHHT----------------------------------------PPP------------------

Sequence (289 aa):
MARSGLYKSDVQRARDSLRATGKNPSVDAVRVALGNTGSKTTIHRYLRELEEEEGQGVGAKMAVSDALQDLVARLAERLHGEADTVVAQAQARFQAQLQERTQTLEQARQEADSLTTQLQRCETVLQAECEASATARSEVASRTTELAQLEERIAGLTARLAEHQSHARSLEQKHDHAREALEHYRTSVKDQREQEQRRHEHQVQELQVALRQANEALTAKNHDLITAQPRQWPVAGTQYPAGAGTGAGMPAGRRPAARARRTAPGGYGVPSPAGALDRRYASAGKRAH

Radius of gyration: 94.46 Å; Cα contacts (8 Å, |Δi|>4): 42; chains: 1; bounding box: 158×56×267 Å

Solvent-accessible surface area (backbone atoms only — not comparable to full-atom values): 17411 Å² total; per-residue (Å²): 134,83,88,75,76,83,52,67,67,56,56,48,53,33,34,51,52,32,49,77,69,73,43,81,72,42,61,67,55,32,26,55,68,55,72,69,51,71,53,70,67,59,49,44,49,48,52,49,55,54,50,54,53,47,54,52,52,51,50,51,52,49,51,52,50,50,53,49,52,55,51,51,50,54,50,50,53,50,51,49,53,52,49,51,52,53,51,50,51,50,49,51,51,50,51,52,50,48,51,53,52,51,51,54,52,50,51,54,48,53,50,51,53,52,50,50,54,49,49,54,52,52,51,53,52,51,50,53,52,51,50,52,50,51,52,51,51,51,50,51,51,52,52,52,53,51,50,53,54,50,51,53,49,49,52,54,51,51,51,51,50,54,50,52,51,51,52,50,52,54,50,50,52,53,51,51,53,52,49,52,53,49,50,52,50,53,49,51,54,49,54,49,53,52,50,52,48,53,52,51,54,50,52,52,51,53,50,50,49,51,51,50,53,52,50,52,51,49,53,50,52,50,51,52,55,62,73,71,60,82,90,85,88,92,88,82,88,83,84,85,86,90,86,84,82,86,83,90,84,88,90,92,89,86,86,90,88,90,85,86,88,86,81,88,83,84,86,82,85,83,80,83,91,84,76,89,84,79,89,77,79,89,85,91,82,86,89,87,135

InterPro domains:
  IPR021104 KfrA, N-terminal DNA-binding domain [PF11740] (8-119)

Mean predicted aligned error: 19.68 Å

Foldseek 3Di:
DDPDDDDLVLLVVLCVVCVVVVHHDDLVSSCVSSVVDDDSVVSVVSVVVVVVVVVVVVVVVVVVVVVVVVVVVVVVVVVVVVVVVVVVVVVVVVVVVVVVVVVVVVVVVVVVVVVVVVVVVVVVVVVVVVVVVVVVVVVVVVVVVVVVVVVVVVVVVVVVVVVVVVVVVVVVVVVVVVVVVVVVVVVVVVVVVVVVVVVVVVVVVVVVVVVVVVVVVVVVVVVVVVVPDDDDDDDDDDDDDDDDDDDDDDDDDDDDDDDDDDDDDDDDDDDDDDDDDDDDDDDDDDDDD